Protein AF-A0A3T0RVW8-F1 (afdb_monomer)

Secondary structure (DSSP, 8-state):
-HHHHHHHHHHHHHHHHHHHHHHHHHHHHHHHHHHHHHHHHHHHTT--HHHHHHHHHHHS-HHHHHHHGGGGGTTS-GGG--S-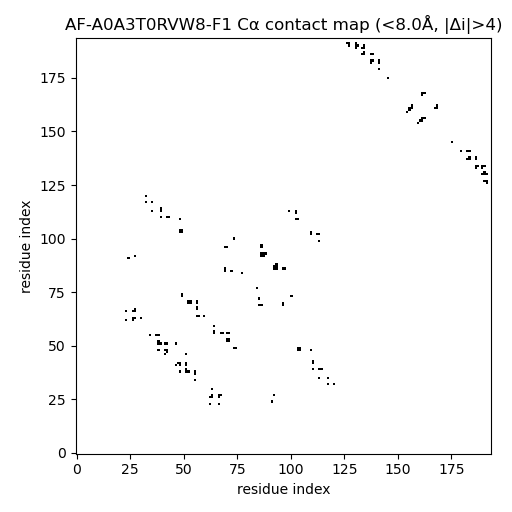-GGGG-TTTHHHHHHHHHHHH-SS-HHHHHHHHHHHHHHHHHHHHHHHHHHHHHHHHHHHHHHHHHHHHHHHHHHS-GGG-HHHHHHHHHHHHHHHHHHHHHHHHTS---

Structure (mmCIF, N/CA/C/O backbone):
data_AF-A0A3T0RVW8-F1
#
_entry.id   AF-A0A3T0RVW8-F1
#
loop_
_atom_site.group_PDB
_atom_site.id
_atom_site.type_symbol
_atom_site.label_atom_id
_atom_site.label_alt_id
_atom_site.label_comp_id
_atom_site.label_asym_id
_atom_site.label_entity_id
_atom_site.label_seq_id
_atom_site.pdbx_PDB_ins_code
_atom_site.Cartn_x
_atom_site.Cartn_y
_atom_site.Cartn_z
_atom_site.occupancy
_atom_site.B_iso_or_equiv
_atom_site.auth_seq_id
_atom_site.auth_comp_id
_atom_site.auth_asym_id
_atom_site.auth_atom_id
_atom_site.pdbx_PDB_model_num
ATOM 1 N N . MET A 1 1 ? 31.007 -28.033 -5.238 1.00 57.88 1 MET A N 1
ATOM 2 C CA . MET A 1 1 ? 29.551 -28.262 -5.406 1.00 57.88 1 MET A CA 1
ATOM 3 C C . MET A 1 1 ? 28.708 -27.771 -4.227 1.00 57.88 1 MET A C 1
ATOM 5 O O . MET A 1 1 ? 27.732 -27.085 -4.486 1.00 57.88 1 MET A O 1
ATOM 9 N N . PHE A 1 2 ? 29.061 -28.046 -2.964 1.00 62.16 2 PHE A N 1
ATOM 10 C CA . PHE A 1 2 ? 28.259 -27.647 -1.784 1.00 62.16 2 PHE A CA 1
ATOM 11 C C . PHE A 1 2 ? 27.917 -26.143 -1.703 1.00 62.16 2 PHE A C 1
ATOM 13 O O . PHE A 1 2 ? 26.780 -25.782 -1.415 1.00 62.16 2 PHE A O 1
ATOM 20 N N . TYR A 1 3 ? 28.862 -25.262 -2.047 1.00 69.00 3 TYR A N 1
ATOM 21 C CA . TYR A 1 3 ? 28.651 -23.807 -2.045 1.00 69.00 3 TYR A CA 1
ATOM 22 C C . TYR A 1 3 ? 27.576 -23.324 -3.034 1.00 69.00 3 TYR A C 1
ATOM 24 O O . TYR A 1 3 ? 26.893 -22.341 -2.762 1.00 69.00 3 TYR A O 1
ATOM 32 N N . ILE A 1 4 ? 27.377 -24.034 -4.152 1.00 75.50 4 ILE A N 1
ATOM 33 C CA . ILE A 1 4 ? 26.351 -23.693 -5.150 1.00 75.50 4 ILE A CA 1
ATOM 34 C C . ILE A 1 4 ? 24.956 -24.016 -4.594 1.00 75.50 4 ILE A C 1
ATOM 36 O O . ILE A 1 4 ? 24.048 -23.197 -4.709 1.00 75.50 4 ILE A O 1
ATOM 40 N N . TYR A 1 5 ? 24.796 -25.155 -3.911 1.00 77.25 5 TYR A N 1
ATOM 41 C CA . TYR A 1 5 ? 23.534 -25.532 -3.260 1.00 77.25 5 TYR A CA 1
ATOM 42 C C . TYR A 1 5 ? 23.158 -24.578 -2.121 1.00 77.25 5 TYR A C 1
ATOM 44 O O . TYR A 1 5 ? 22.006 -24.158 -2.032 1.00 77.25 5 TYR A O 1
ATOM 52 N N . ILE A 1 6 ? 24.131 -24.173 -1.297 1.00 81.06 6 ILE A N 1
ATOM 53 C CA . ILE A 1 6 ? 23.918 -23.174 -0.239 1.00 81.06 6 ILE A CA 1
ATOM 54 C C . ILE A 1 6 ? 23.459 -21.840 -0.846 1.00 81.06 6 ILE A C 1
ATOM 56 O O . ILE A 1 6 ? 22.509 -21.238 -0.347 1.00 81.06 6 ILE A O 1
ATOM 60 N N . GLY A 1 7 ? 24.073 -21.411 -1.955 1.00 78.19 7 GLY A N 1
ATOM 61 C CA . GLY A 1 7 ? 23.683 -20.197 -2.674 1.00 78.19 7 GLY A CA 1
ATOM 62 C C . GLY A 1 7 ? 22.249 -20.245 -3.207 1.00 78.19 7 GLY A C 1
ATOM 63 O O . GLY A 1 7 ? 21.488 -19.301 -2.999 1.00 78.19 7 GLY A O 1
ATOM 64 N N . VAL A 1 8 ? 21.842 -21.356 -3.830 1.00 83.19 8 VAL A N 1
ATOM 65 C CA . VAL A 1 8 ? 20.468 -21.534 -4.339 1.00 83.19 8 VAL A CA 1
ATOM 66 C C . VAL A 1 8 ? 19.443 -21.514 -3.200 1.00 83.19 8 VAL A C 1
ATOM 68 O O . VAL A 1 8 ? 18.403 -20.867 -3.328 1.00 83.19 8 VAL A O 1
ATOM 71 N N . ILE A 1 9 ? 19.746 -22.149 -2.064 1.00 85.38 9 ILE A N 1
ATOM 72 C CA . ILE A 1 9 ? 18.868 -22.147 -0.882 1.00 85.38 9 ILE A CA 1
ATOM 73 C C . ILE A 1 9 ? 18.726 -20.732 -0.306 1.00 85.38 9 ILE A C 1
ATOM 75 O O . ILE A 1 9 ? 17.611 -20.297 -0.018 1.00 85.38 9 ILE A O 1
ATOM 79 N N . LEU A 1 10 ? 19.828 -19.985 -0.189 1.00 82.00 10 LEU A N 1
ATOM 80 C CA . LEU A 1 10 ? 19.820 -18.599 0.295 1.00 82.00 10 LEU A CA 1
ATOM 81 C C . LEU A 1 10 ? 18.999 -17.681 -0.613 1.00 82.00 10 LEU A C 1
ATOM 83 O O . LEU A 1 10 ? 18.156 -16.926 -0.130 1.00 82.00 10 LEU A O 1
ATOM 87 N N . VAL A 1 11 ? 19.197 -17.780 -1.927 1.00 83.31 11 VAL A N 1
ATOM 88 C CA . VAL A 1 11 ? 18.428 -17.004 -2.907 1.00 83.31 11 VAL A CA 1
ATOM 89 C C . VAL A 1 11 ? 16.943 -17.367 -2.829 1.00 83.31 11 VAL A C 1
ATOM 91 O O . VAL A 1 11 ? 16.099 -16.472 -2.757 1.00 83.31 11 VAL A O 1
ATOM 94 N N . SER A 1 12 ? 16.612 -18.658 -2.753 1.00 85.50 12 SER A N 1
ATOM 95 C CA . SER A 1 12 ? 15.229 -19.119 -2.593 1.00 85.50 12 SER A CA 1
ATOM 96 C C . SER A 1 12 ? 14.584 -18.590 -1.305 1.00 85.50 12 SER A C 1
ATOM 98 O O . SER A 1 12 ? 13.426 -18.176 -1.330 1.00 85.50 12 SER A O 1
ATOM 100 N N . LEU A 1 13 ? 15.320 -18.551 -0.190 1.00 84.25 13 LEU A N 1
ATOM 101 C CA . LEU A 1 13 ? 14.846 -17.995 1.083 1.00 84.25 13 LEU A CA 1
ATOM 102 C C . LEU A 1 13 ? 14.592 -16.486 0.999 1.00 84.25 13 LEU A C 1
ATOM 104 O O . LEU A 1 13 ? 13.580 -16.008 1.513 1.00 84.25 13 LEU A O 1
ATOM 108 N N . ILE A 1 14 ? 15.467 -15.736 0.324 1.00 83.44 14 ILE A N 1
ATOM 109 C CA . ILE A 1 14 ? 15.285 -14.292 0.113 1.00 83.44 14 ILE A CA 1
ATOM 110 C C . ILE A 1 14 ? 14.013 -14.033 -0.702 1.00 83.44 14 ILE A C 1
ATOM 112 O O . ILE A 1 14 ? 13.178 -13.218 -0.301 1.00 83.44 14 ILE A O 1
ATOM 116 N N . PHE A 1 15 ? 13.822 -14.753 -1.812 1.00 83.00 15 PHE A N 1
ATOM 117 C CA . PHE A 1 15 ? 12.614 -14.618 -2.631 1.00 83.00 15 PHE A CA 1
ATOM 118 C C . PHE A 1 15 ? 11.348 -15.025 -1.875 1.00 83.00 15 PHE A C 1
ATOM 120 O O . PHE A 1 15 ? 10.335 -14.328 -1.970 1.00 83.00 15 PHE A O 1
ATOM 127 N N . LEU A 1 16 ? 11.409 -16.104 -1.091 1.00 82.62 16 LEU A N 1
ATOM 128 C CA . LEU A 1 16 ? 10.299 -16.539 -0.248 1.00 82.62 16 LEU A CA 1
ATOM 129 C C . LEU A 1 16 ? 9.923 -15.458 0.771 1.00 82.62 16 LEU A C 1
ATOM 131 O O . LEU A 1 16 ? 8.739 -15.162 0.930 1.00 82.62 16 LEU A O 1
ATOM 135 N N . ASN A 1 17 ? 10.910 -14.829 1.414 1.00 82.06 17 ASN A N 1
ATOM 136 C CA . ASN A 1 17 ? 10.671 -13.763 2.384 1.00 82.06 17 ASN A CA 1
ATOM 137 C C . ASN A 1 17 ? 10.001 -12.543 1.727 1.00 82.06 17 ASN A C 1
ATOM 139 O O . ASN A 1 17 ? 8.975 -12.061 2.205 1.00 82.06 17 ASN A O 1
ATOM 143 N N . ILE A 1 18 ? 10.503 -12.102 0.568 1.00 81.38 18 ILE A N 1
ATOM 144 C CA . ILE A 1 18 ? 9.907 -10.988 -0.189 1.00 81.38 18 ILE A CA 1
ATOM 145 C C . ILE A 1 18 ? 8.462 -11.311 -0.596 1.00 81.38 18 ILE A C 1
ATOM 147 O O . ILE A 1 18 ? 7.561 -10.477 -0.447 1.00 81.38 18 ILE A O 1
ATOM 151 N N . TYR A 1 19 ? 8.222 -12.523 -1.102 1.00 83.38 19 TYR A N 1
ATOM 152 C CA . TYR A 1 19 ? 6.883 -12.973 -1.474 1.00 83.38 19 TYR A CA 1
ATOM 153 C C . TYR A 1 19 ? 5.940 -12.974 -0.266 1.00 83.38 19 TYR A C 1
ATOM 155 O O . TYR A 1 19 ? 4.818 -12.460 -0.342 1.00 83.38 19 TYR A O 1
ATOM 163 N N . PHE A 1 20 ? 6.412 -13.496 0.864 1.00 82.31 20 PHE A N 1
ATOM 164 C CA . PHE A 1 20 ? 5.648 -13.565 2.100 1.00 82.31 20 PHE A CA 1
ATOM 165 C C . PHE A 1 20 ? 5.311 -12.171 2.648 1.00 82.31 20 PHE A C 1
ATOM 167 O O . PHE A 1 20 ? 4.157 -11.915 2.999 1.00 82.31 20 PHE A O 1
ATOM 174 N N . GLU A 1 21 ? 6.252 -11.223 2.642 1.00 81.06 21 GLU A N 1
ATOM 175 C CA . GLU A 1 21 ? 5.982 -9.836 3.042 1.00 81.06 21 GLU A CA 1
ATOM 176 C C . GLU A 1 21 ? 4.918 -9.167 2.164 1.00 81.06 21 GLU A C 1
ATOM 178 O O . GLU A 1 21 ? 4.005 -8.504 2.674 1.00 81.06 21 GLU A O 1
ATOM 183 N N . LEU A 1 22 ? 4.993 -9.355 0.844 1.00 83.50 22 LEU A N 1
ATOM 184 C CA . LEU A 1 22 ? 3.991 -8.829 -0.084 1.00 83.50 22 LEU A CA 1
ATOM 185 C C . LEU A 1 22 ? 2.611 -9.442 0.170 1.00 83.50 22 LEU A C 1
ATOM 187 O O . LEU A 1 22 ? 1.602 -8.725 0.146 1.00 83.50 22 LEU A O 1
ATOM 191 N N . PHE A 1 23 ? 2.564 -10.745 0.441 1.00 83.81 23 PHE A N 1
ATOM 192 C CA . PHE A 1 23 ? 1.336 -11.464 0.762 1.00 83.81 23 PHE A CA 1
ATOM 193 C C . PHE A 1 23 ? 0.698 -10.961 2.066 1.00 83.81 23 PHE A C 1
ATOM 195 O O . PHE A 1 23 ? -0.497 -10.644 2.097 1.00 83.81 23 PHE A O 1
ATOM 202 N N . LEU A 1 24 ? 1.497 -10.783 3.121 1.00 83.75 24 LEU A N 1
ATOM 203 C CA . LEU A 1 24 ? 1.052 -10.224 4.400 1.00 83.75 24 LEU A CA 1
ATOM 204 C C . LEU A 1 24 ? 0.543 -8.791 4.244 1.00 83.75 24 LEU A C 1
ATOM 206 O O . LEU A 1 24 ? -0.538 -8.459 4.730 1.00 83.75 24 LEU A O 1
ATOM 210 N N . LYS A 1 25 ? 1.281 -7.949 3.513 1.00 85.31 25 LYS A N 1
ATOM 211 C CA . LYS A 1 25 ? 0.886 -6.564 3.235 1.00 85.31 25 LYS A CA 1
ATOM 212 C C . LYS A 1 25 ? -0.457 -6.515 2.512 1.00 85.31 25 LYS A C 1
ATOM 214 O O . LYS A 1 25 ? -1.336 -5.738 2.878 1.00 85.31 25 LYS A O 1
ATOM 219 N N . LYS A 1 26 ? -0.644 -7.358 1.496 1.00 85.62 26 LYS A N 1
ATOM 220 C CA . LYS A 1 26 ? -1.907 -7.451 0.751 1.00 85.62 26 LYS A CA 1
ATOM 221 C C . LYS A 1 26 ? -3.064 -7.890 1.650 1.00 85.62 26 LYS A C 1
ATOM 223 O O . LYS A 1 26 ? -4.151 -7.326 1.539 1.00 85.62 26 LYS A O 1
ATOM 228 N N . THR A 1 27 ? -2.824 -8.855 2.534 1.00 85.69 27 THR A N 1
ATOM 229 C CA . THR A 1 27 ? -3.820 -9.337 3.500 1.00 85.69 27 THR A CA 1
ATOM 230 C C . THR A 1 27 ? -4.208 -8.238 4.488 1.00 85.69 27 THR A C 1
ATOM 232 O O . THR A 1 27 ? -5.394 -7.977 4.672 1.00 85.69 27 THR A O 1
ATOM 235 N N . PHE A 1 28 ? -3.230 -7.506 5.025 1.00 88.44 28 PHE A N 1
ATOM 236 C CA . PHE A 1 28 ? -3.456 -6.372 5.920 1.00 88.44 28 PHE A CA 1
ATOM 237 C C . PHE A 1 28 ? -4.357 -5.295 5.300 1.00 88.44 28 PHE A C 1
ATOM 239 O O . PHE A 1 28 ? -5.411 -4.980 5.849 1.00 88.44 28 PHE A O 1
ATOM 246 N N . PHE A 1 29 ? -4.005 -4.784 4.112 1.00 85.94 29 PHE A N 1
ATOM 247 C CA . PHE A 1 29 ? -4.788 -3.725 3.457 1.00 85.94 29 PHE A CA 1
ATOM 248 C C . PHE A 1 29 ? -6.214 -4.164 3.094 1.00 85.94 29 PHE A C 1
ATOM 250 O O . PHE A 1 29 ? -7.103 -3.317 3.002 1.00 85.94 29 PHE A O 1
ATOM 257 N N . ARG A 1 30 ? -6.444 -5.469 2.896 1.00 86.75 30 ARG A N 1
ATOM 258 C CA . ARG A 1 30 ? -7.783 -6.036 2.679 1.00 86.75 30 ARG A CA 1
ATOM 259 C C . ARG A 1 30 ? -8.578 -6.166 3.980 1.00 86.75 30 ARG A C 1
ATOM 261 O O . ARG A 1 30 ? -9.774 -5.898 3.975 1.00 86.75 30 ARG A O 1
ATOM 268 N N . GLY A 1 31 ? -7.926 -6.563 5.072 1.00 86.75 31 GLY A N 1
ATOM 269 C CA . GLY A 1 31 ? -8.577 -6.854 6.352 1.00 86.75 31 GLY A CA 1
ATOM 270 C C . GLY A 1 31 ? -8.787 -5.642 7.262 1.00 86.75 31 GLY A C 1
ATOM 271 O O . GLY A 1 31 ? -9.759 -5.618 8.008 1.00 86.75 31 GLY A O 1
ATOM 272 N N . GLN A 1 32 ? -7.937 -4.613 7.188 1.00 90.69 32 GLN A N 1
ATOM 273 C CA . GLN A 1 32 ? -7.869 -3.543 8.201 1.00 90.69 32 GLN A CA 1
ATOM 274 C C . GLN A 1 32 ? -9.213 -2.831 8.466 1.00 90.69 32 GLN A C 1
ATOM 276 O O . GLN A 1 32 ? -9.571 -2.581 9.612 1.00 90.69 32 GLN A O 1
ATOM 281 N N . ILE A 1 33 ? -10.001 -2.552 7.418 1.00 90.94 33 ILE A N 1
ATOM 282 C CA . ILE A 1 33 ? -11.308 -1.885 7.554 1.00 90.94 33 ILE A CA 1
ATOM 283 C C . ILE A 1 33 ? -12.350 -2.847 8.134 1.00 90.94 33 ILE A C 1
ATOM 285 O O . ILE A 1 33 ? -13.132 -2.441 8.989 1.00 90.94 33 ILE A O 1
ATOM 289 N N . LYS A 1 34 ? -12.341 -4.112 7.693 1.00 91.81 34 LYS A N 1
ATOM 290 C CA . LYS A 1 34 ? -13.252 -5.160 8.175 1.00 91.81 34 LYS A CA 1
ATOM 291 C C . LYS A 1 34 ? -13.042 -5.418 9.666 1.00 91.81 34 LYS A C 1
ATOM 293 O O . LYS A 1 34 ? -14.008 -5.542 10.410 1.00 91.81 34 LYS A O 1
ATOM 298 N N . VAL A 1 35 ? -11.784 -5.456 10.100 1.00 91.94 35 VAL A N 1
ATOM 299 C CA . VAL A 1 35 ? -11.417 -5.629 11.509 1.00 91.94 35 VAL A CA 1
ATOM 300 C C . VAL A 1 35 ? -11.947 -4.470 12.352 1.00 91.94 35 VAL A C 1
ATOM 302 O O . VAL A 1 35 ? -12.649 -4.711 13.328 1.00 91.94 35 VAL A O 1
ATOM 305 N N . LEU A 1 36 ? -11.696 -3.218 11.951 1.00 92.38 36 LEU A N 1
ATOM 306 C CA . LEU A 1 36 ? -12.228 -2.047 12.663 1.00 92.38 36 LEU A CA 1
ATOM 307 C C . LEU A 1 36 ? -13.760 -2.022 12.698 1.00 92.38 36 LEU A C 1
ATOM 309 O O . LEU A 1 36 ? -14.351 -1.609 13.689 1.00 92.38 36 LEU A O 1
ATOM 313 N N . GLU A 1 37 ? -14.416 -2.460 11.627 1.00 92.69 37 GLU A N 1
ATOM 314 C CA . GLU A 1 37 ? -15.873 -2.543 11.560 1.00 92.69 37 GLU A CA 1
ATOM 315 C C . GLU A 1 37 ? -16.450 -3.583 12.518 1.00 92.69 37 GLU A C 1
ATOM 317 O O . GLU A 1 37 ? -17.401 -3.276 13.235 1.00 92.69 37 GLU A O 1
ATOM 322 N N . ALA A 1 38 ? -15.835 -4.763 12.595 1.00 92.12 38 ALA A N 1
ATOM 323 C CA . ALA A 1 38 ? -16.214 -5.785 13.560 1.00 92.12 38 ALA A CA 1
ATOM 324 C C . ALA A 1 38 ? -16.003 -5.301 15.005 1.00 92.12 38 ALA A C 1
ATOM 326 O O . ALA A 1 38 ? -16.874 -5.491 15.852 1.00 92.12 38 ALA A O 1
ATOM 327 N N . ILE A 1 39 ? -14.891 -4.607 15.282 1.00 92.38 39 ILE A N 1
ATOM 328 C CA . ILE A 1 39 ? -14.628 -4.032 16.610 1.00 92.38 39 ILE A CA 1
ATOM 329 C C . ILE A 1 39 ? -15.692 -2.985 16.953 1.00 92.38 39 ILE A C 1
ATOM 331 O O . ILE A 1 39 ? -16.269 -3.032 18.039 1.00 92.38 39 ILE A O 1
ATOM 335 N N . ASN A 1 40 ? -15.997 -2.076 16.022 1.00 93.00 40 ASN A N 1
ATOM 336 C CA . ASN A 1 40 ? -17.003 -1.039 16.244 1.00 93.00 40 ASN A CA 1
ATOM 337 C C . ASN A 1 40 ? -18.396 -1.637 16.497 1.00 93.00 40 ASN A C 1
ATOM 339 O O . ASN A 1 40 ? -19.135 -1.151 17.347 1.00 93.00 40 ASN A O 1
ATOM 343 N N . LEU A 1 41 ? -18.748 -2.720 15.797 1.00 93.25 41 LEU A N 1
ATOM 344 C CA . LEU A 1 41 ? -20.015 -3.423 16.002 1.00 93.25 41 LEU A CA 1
ATOM 345 C C . LEU A 1 41 ? -20.138 -3.966 17.434 1.00 93.25 41 LEU A C 1
ATOM 347 O O . LEU A 1 41 ? -21.164 -3.762 18.082 1.00 93.25 41 LEU A O 1
ATOM 351 N N . HIS A 1 42 ? -19.081 -4.595 17.955 1.00 91.19 42 HIS A N 1
ATOM 352 C CA . HIS A 1 42 ? -19.067 -5.091 19.332 1.00 91.19 42 HIS A CA 1
ATOM 353 C C . HIS A 1 42 ? -19.115 -3.957 20.367 1.00 91.19 42 HIS A C 1
ATOM 355 O O . HIS A 1 42 ? -19.845 -4.064 21.356 1.00 91.19 42 HIS A O 1
ATOM 361 N N . ILE A 1 43 ? -18.439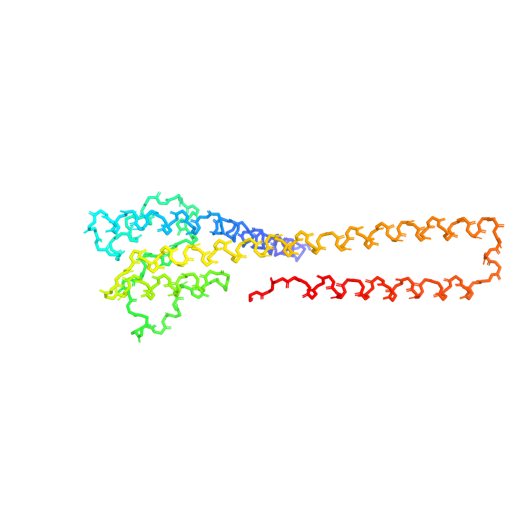 -2.835 20.112 1.00 91.25 43 ILE A N 1
ATOM 362 C CA . ILE A 1 43 ? -18.510 -1.649 20.980 1.00 91.25 43 ILE A CA 1
ATOM 363 C C . ILE A 1 43 ? -19.932 -1.075 21.004 1.00 91.25 43 ILE A C 1
ATOM 365 O O . ILE A 1 43 ? -20.472 -0.814 22.077 1.00 91.25 43 ILE A O 1
ATOM 369 N N . LYS A 1 44 ? -20.582 -0.950 19.840 1.00 89.88 44 LYS A N 1
ATOM 370 C CA . LYS A 1 44 ? -21.980 -0.492 19.735 1.00 89.88 44 LYS A CA 1
ATOM 371 C C . LYS A 1 44 ? -22.967 -1.442 20.419 1.00 89.88 44 LYS A C 1
ATOM 373 O O . LYS A 1 44 ? -23.999 -0.988 20.895 1.00 89.88 44 LYS A O 1
ATOM 378 N N . SER A 1 45 ? -22.633 -2.730 20.530 1.00 90.62 45 SER A N 1
ATOM 379 C CA . SER A 1 45 ? -23.410 -3.708 21.308 1.00 90.62 45 SER A CA 1
ATOM 380 C C . SER A 1 45 ? -23.210 -3.619 22.833 1.00 90.62 45 SER A C 1
ATOM 382 O O . SER A 1 45 ? -23.765 -4.430 23.568 1.00 90.62 45 SER A O 1
ATOM 384 N N . GLY A 1 46 ? -22.422 -2.652 23.320 1.00 86.25 46 GLY A N 1
ATOM 385 C CA . GLY A 1 46 ? -22.198 -2.408 24.749 1.00 86.25 46 GLY A CA 1
ATOM 386 C C . GLY A 1 46 ? -20.990 -3.135 25.342 1.00 86.25 46 GLY A C 1
ATOM 387 O O . GLY A 1 46 ? -20.811 -3.131 26.559 1.00 86.25 46 GLY A O 1
ATOM 388 N N . GLN A 1 47 ? -20.144 -3.765 24.520 1.00 89.62 47 GLN A N 1
ATOM 389 C CA . GLN A 1 47 ? -18.925 -4.403 25.015 1.00 89.62 47 GLN A CA 1
ATOM 390 C C . GLN A 1 47 ? -17.785 -3.402 25.203 1.00 89.62 47 GLN A C 1
ATOM 392 O O . GLN A 1 47 ? -17.687 -2.398 24.497 1.00 89.62 47 GLN A O 1
ATOM 397 N N . SER A 1 48 ? -16.868 -3.703 26.129 1.00 89.69 48 SER A N 1
ATOM 398 C CA . SER A 1 48 ? -15.686 -2.862 26.313 1.00 89.69 48 SER A CA 1
ATOM 399 C C . SER A 1 48 ? -14.794 -2.882 25.058 1.00 89.69 48 SER A C 1
ATOM 401 O O . SER A 1 48 ? -14.663 -3.933 24.413 1.00 89.69 48 SER A O 1
ATOM 403 N N . PRO A 1 49 ? -14.149 -1.758 24.697 1.00 87.44 49 PRO A N 1
ATOM 404 C CA . PRO A 1 49 ? -13.314 -1.670 23.495 1.00 87.44 49 PRO A CA 1
ATOM 405 C C . PRO A 1 49 ? -12.188 -2.711 23.438 1.00 87.44 49 PRO A C 1
ATOM 407 O O . PRO A 1 49 ? -11.999 -3.379 22.421 1.00 87.44 49 PRO A O 1
ATOM 410 N N . ILE A 1 50 ? -11.492 -2.922 24.557 1.00 89.00 50 ILE A N 1
ATOM 411 C CA . ILE A 1 50 ? -10.382 -3.882 24.655 1.00 89.00 50 ILE A CA 1
ATOM 412 C C . ILE A 1 50 ? -10.884 -5.325 24.487 1.00 89.00 50 ILE A C 1
ATOM 414 O O . ILE A 1 50 ? -10.286 -6.117 23.757 1.00 89.00 50 ILE A O 1
ATOM 418 N N . LYS A 1 51 ? -12.017 -5.675 25.113 1.00 89.12 51 LYS A N 1
ATOM 419 C CA . LYS A 1 51 ? -12.617 -7.011 24.973 1.00 89.12 51 LYS A CA 1
ATOM 420 C C . LYS A 1 51 ? -13.104 -7.250 23.543 1.00 89.12 51 LYS A C 1
ATOM 422 O O . LYS A 1 51 ? -12.892 -8.334 23.003 1.00 89.12 51 LYS A O 1
ATOM 427 N N . SER A 1 52 ? -13.678 -6.223 22.918 1.00 89.69 52 SER A N 1
ATOM 428 C CA . SER A 1 52 ? -14.132 -6.253 21.525 1.00 89.69 52 SER A CA 1
ATOM 429 C C . SER A 1 52 ? -12.984 -6.572 20.562 1.00 89.69 52 SER A C 1
ATOM 431 O O . SER A 1 52 ? -13.135 -7.434 19.699 1.00 89.69 52 SER A O 1
ATOM 433 N N . ALA A 1 53 ? -11.809 -5.958 20.744 1.00 88.88 53 ALA A N 1
ATOM 434 C CA . ALA A 1 53 ? -10.624 -6.252 19.932 1.00 88.88 53 ALA A CA 1
ATOM 435 C C . ALA A 1 53 ? -10.167 -7.717 20.052 1.00 88.88 53 ALA A C 1
ATOM 437 O O . ALA A 1 53 ? -9.893 -8.362 19.036 1.00 88.88 53 ALA A O 1
ATOM 438 N N . LYS A 1 54 ? -10.152 -8.274 21.271 1.00 89.75 54 LYS A N 1
ATOM 439 C CA . LYS A 1 54 ? -9.780 -9.681 21.508 1.00 89.75 54 LYS A CA 1
ATOM 440 C C . LYS A 1 54 ? -10.784 -10.667 20.909 1.00 89.75 54 LYS A C 1
ATOM 442 O O . LYS A 1 54 ? -10.375 -11.654 20.299 1.00 89.75 54 LYS A O 1
ATOM 447 N N . ILE A 1 55 ? -12.083 -10.391 21.029 1.00 90.31 55 ILE A N 1
ATOM 448 C CA . ILE A 1 55 ? -13.138 -11.223 20.426 1.00 90.31 55 ILE A CA 1
ATOM 449 C C . ILE A 1 55 ? -12.990 -11.239 18.907 1.00 90.31 55 ILE A C 1
ATOM 451 O O . ILE A 1 55 ? -12.954 -12.308 18.299 1.00 90.31 55 ILE A O 1
ATOM 455 N N . VAL A 1 56 ? -12.813 -10.068 18.292 1.00 91.06 56 VAL A N 1
ATOM 456 C CA . VAL A 1 56 ? -12.606 -9.980 16.844 1.00 91.06 56 VAL A CA 1
ATOM 457 C C . VAL A 1 56 ? -11.354 -10.750 16.434 1.00 91.06 56 VAL A C 1
ATOM 459 O O . VAL A 1 56 ? -11.429 -11.542 15.497 1.00 91.06 56 VAL A O 1
ATOM 462 N N . PHE A 1 57 ? -10.242 -10.618 17.162 1.00 90.12 57 PHE A N 1
ATOM 463 C CA . PHE A 1 57 ? -9.016 -11.374 16.889 1.00 90.12 57 PHE A CA 1
ATOM 464 C C . PHE A 1 57 ? -9.234 -12.897 16.889 1.00 90.12 57 PHE A C 1
ATOM 466 O O . PHE A 1 57 ? -8.719 -13.601 16.016 1.00 90.12 57 PHE A O 1
ATOM 473 N N . GLN A 1 58 ? -10.037 -13.423 17.816 1.00 89.81 58 GLN A N 1
ATOM 474 C CA . GLN A 1 58 ? -10.340 -14.856 17.880 1.00 89.81 58 GLN A CA 1
ATOM 475 C C . GLN A 1 58 ? -11.090 -15.357 16.636 1.00 89.81 58 GLN A C 1
ATOM 477 O O . GLN A 1 58 ? -10.816 -16.474 16.184 1.00 89.81 58 GLN A O 1
ATOM 482 N N . THR A 1 59 ? -11.949 -14.518 16.047 1.00 90.19 59 THR A N 1
ATOM 483 C CA . THR A 1 59 ? -12.731 -14.831 14.833 1.00 90.19 59 THR A CA 1
ATOM 484 C C . THR A 1 59 ? -11.944 -14.730 13.522 1.00 90.19 59 THR A C 1
ATOM 486 O O . THR A 1 59 ? -12.446 -15.128 12.472 1.00 90.19 59 THR A O 1
ATOM 489 N N . LEU A 1 60 ? -10.711 -14.215 13.556 1.00 90.50 60 LEU A N 1
ATOM 490 C CA . LEU A 1 60 ? -9.883 -14.065 12.360 1.00 90.50 60 LEU A CA 1
ATOM 491 C C . LEU A 1 60 ? -9.385 -15.410 11.819 1.00 90.50 60 LEU A C 1
ATOM 493 O O . LEU A 1 60 ? -9.140 -16.368 12.561 1.00 90.50 60 LEU A O 1
ATOM 497 N N . THR A 1 61 ? -9.159 -15.454 10.506 1.00 89.75 61 THR A N 1
ATOM 498 C CA . THR A 1 61 ? -8.494 -16.594 9.859 1.00 89.75 61 THR A CA 1
ATOM 499 C C . THR A 1 61 ? -7.044 -16.729 10.333 1.00 89.75 61 THR A C 1
ATOM 501 O O . THR A 1 61 ? -6.441 -15.770 10.811 1.00 89.75 61 THR A O 1
ATOM 504 N N . HIS A 1 62 ? -6.433 -17.906 10.169 1.00 84.94 62 HIS A N 1
ATOM 505 C CA . HIS A 1 62 ? -5.054 -18.140 10.624 1.00 84.94 62 HIS A CA 1
ATOM 506 C C . HIS A 1 62 ? -4.043 -17.151 10.011 1.00 84.94 62 HIS A C 1
ATOM 508 O O . HIS A 1 62 ? -3.109 -16.710 10.679 1.00 84.94 62 HIS A O 1
ATOM 514 N N . VAL A 1 63 ? -4.234 -16.761 8.749 1.00 82.06 63 VAL A N 1
ATOM 515 C CA . VAL A 1 63 ? -3.365 -15.785 8.071 1.00 82.06 63 VAL A CA 1
ATOM 516 C C . VAL A 1 63 ? -3.588 -14.375 8.619 1.00 82.06 63 VAL A C 1
ATOM 518 O O . VAL A 1 63 ? -2.629 -13.648 8.874 1.00 82.06 63 VAL A O 1
ATOM 521 N N . GLU A 1 64 ? -4.843 -13.983 8.834 1.00 85.69 64 GLU A N 1
ATOM 522 C CA . GLU A 1 64 ? -5.175 -12.691 9.437 1.00 85.69 64 GLU A CA 1
ATOM 523 C C . GLU A 1 64 ? -4.659 -12.601 10.874 1.00 85.69 64 GLU A C 1
ATOM 525 O O . GLU A 1 64 ? -4.140 -11.556 11.251 1.00 85.69 64 GLU A O 1
ATOM 530 N N . LYS A 1 65 ? -4.689 -13.692 11.646 1.00 86.12 65 LYS A N 1
ATOM 531 C CA . LYS A 1 65 ? -4.105 -13.744 12.995 1.00 86.12 65 LYS A CA 1
ATOM 532 C C . LYS A 1 65 ? -2.611 -13.432 13.002 1.00 86.12 65 LYS A C 1
ATOM 534 O O . LYS A 1 65 ? -2.168 -12.723 13.888 1.00 86.12 65 LYS A O 1
ATOM 539 N N . ILE A 1 66 ? -1.847 -13.869 11.998 1.00 83.06 66 ILE A N 1
ATOM 540 C CA . ILE A 1 66 ? -0.412 -13.531 11.873 1.00 83.06 66 ILE A CA 1
ATOM 541 C C . ILE A 1 66 ? -0.214 -12.034 11.583 1.00 83.06 66 ILE A C 1
ATOM 543 O O . ILE A 1 66 ? 0.777 -11.423 11.980 1.00 83.06 66 ILE A O 1
ATOM 547 N N . VAL A 1 67 ? -1.134 -11.428 10.835 1.00 83.88 67 VAL A N 1
ATOM 548 C CA . VAL A 1 67 ? -1.060 -10.012 10.451 1.00 83.88 67 VAL A CA 1
ATOM 549 C C . VAL A 1 67 ? -1.528 -9.096 11.584 1.00 83.88 67 VAL A C 1
ATOM 551 O O . VAL A 1 67 ? -0.928 -8.048 11.808 1.00 83.88 67 VAL A O 1
ATOM 554 N N . PHE A 1 68 ? -2.592 -9.497 12.276 1.00 86.69 68 PHE A N 1
ATOM 555 C CA . PHE A 1 68 ? -3.275 -8.754 13.332 1.00 86.69 68 PHE A CA 1
ATOM 556 C C . PHE A 1 68 ? -2.947 -9.268 14.737 1.00 86.69 68 PHE A C 1
ATOM 558 O O . PHE A 1 68 ? -3.607 -8.874 15.692 1.00 86.69 68 PHE A O 1
ATOM 565 N N . GLU A 1 69 ? -1.900 -10.086 14.870 1.00 83.50 69 GLU A N 1
ATOM 566 C CA . GLU A 1 69 ? -1.317 -10.534 16.141 1.00 83.50 69 GLU A CA 1
ATOM 567 C C . GLU A 1 69 ? -1.193 -9.401 17.170 1.00 83.50 69 GLU A C 1
ATOM 569 O O . GLU A 1 69 ? -1.575 -9.621 18.322 1.00 83.50 69 GLU A O 1
ATOM 574 N N . PRO A 1 70 ? -0.772 -8.172 16.796 1.00 82.38 70 PRO A N 1
ATOM 575 C CA . PRO A 1 70 ? -0.635 -7.112 17.780 1.00 82.38 70 PRO A CA 1
ATOM 576 C C . PRO A 1 70 ? -1.954 -6.722 18.471 1.00 82.38 70 PRO A C 1
ATOM 578 O O . PRO A 1 70 ? -1.917 -6.242 19.598 1.00 82.38 70 PRO A O 1
ATOM 581 N N . LEU A 1 71 ? -3.127 -6.985 17.873 1.00 81.44 71 LEU A N 1
ATOM 582 C CA . LEU A 1 71 ? -4.418 -6.718 18.529 1.00 81.44 71 LEU A CA 1
ATOM 583 C C . LEU A 1 71 ? -4.608 -7.511 19.825 1.00 81.44 71 LEU A C 1
ATOM 585 O O . LEU A 1 71 ? -5.338 -7.073 20.713 1.00 81.44 71 LEU A O 1
ATOM 589 N N . ASN A 1 72 ? -3.963 -8.672 19.940 1.00 81.31 72 ASN A N 1
ATOM 590 C CA . ASN A 1 72 ? -4.074 -9.523 21.117 1.00 81.31 72 ASN A CA 1
ATOM 591 C C . ASN A 1 72 ? -3.361 -8.933 22.348 1.00 81.31 72 ASN A C 1
ATOM 593 O O . ASN A 1 7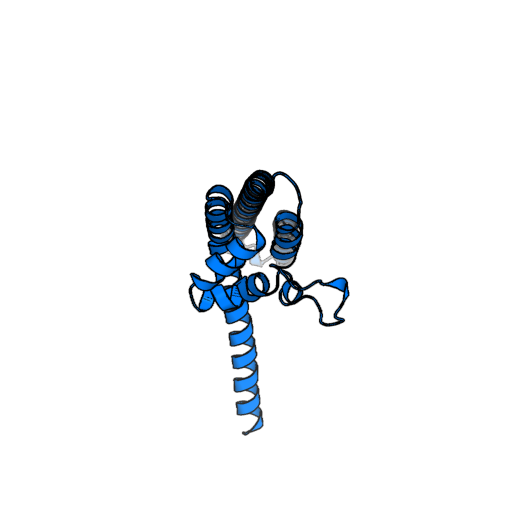2 ? -3.684 -9.316 23.468 1.00 81.31 72 ASN A O 1
ATOM 597 N N . TYR A 1 73 ? -2.430 -7.997 22.133 1.00 77.19 73 TYR A N 1
ATOM 598 C CA . TYR A 1 73 ? -1.561 -7.411 23.160 1.00 77.19 73 TYR A CA 1
ATOM 599 C C . TYR A 1 73 ? -1.906 -5.950 23.498 1.00 77.19 73 TYR A C 1
ATOM 601 O O . TYR A 1 73 ? -1.146 -5.283 24.195 1.00 77.19 73 TYR A O 1
ATOM 609 N N . ILE A 1 74 ? -3.050 -5.441 23.026 1.00 74.75 74 ILE A N 1
ATOM 610 C CA . ILE A 1 74 ? -3.489 -4.044 23.228 1.00 74.75 74 ILE A CA 1
ATOM 611 C C . ILE A 1 74 ? -3.662 -3.673 24.714 1.00 74.75 74 ILE A C 1
ATOM 613 O O . ILE A 1 74 ? -3.573 -2.501 25.094 1.00 74.75 74 ILE A O 1
ATOM 617 N N . ASP A 1 75 ? -3.912 -4.661 25.570 1.00 70.94 75 ASP A N 1
ATOM 618 C CA . ASP A 1 75 ? -4.056 -4.496 27.016 1.00 70.94 75 ASP A CA 1
ATOM 619 C C . ASP A 1 75 ? -2.724 -4.346 27.761 1.00 70.94 75 ASP A C 1
ATOM 621 O O . ASP A 1 75 ? -2.724 -3.889 28.901 1.00 70.94 75 ASP A O 1
ATOM 625 N N . VAL A 1 76 ? -1.593 -4.671 27.132 1.00 70.50 76 VAL A N 1
ATOM 626 C CA . VAL A 1 76 ? -0.270 -4.535 27.750 1.00 70.50 76 VAL A CA 1
ATOM 627 C C . VAL A 1 76 ? 0.207 -3.086 27.619 1.00 70.50 76 VAL A C 1
ATOM 629 O O . VAL A 1 76 ? 0.271 -2.540 26.518 1.00 70.50 76 VAL A O 1
ATOM 632 N N . ASP A 1 77 ? 0.516 -2.447 28.751 1.00 60.81 77 ASP A N 1
ATOM 633 C CA . ASP A 1 77 ? 1.113 -1.108 28.789 1.00 60.81 77 ASP A CA 1
ATOM 634 C C . ASP A 1 77 ? 2.500 -1.117 28.146 1.00 60.81 77 ASP A C 1
ATOM 636 O O . ASP A 1 77 ? 3.435 -1.740 28.650 1.00 60.81 77 ASP A O 1
ATOM 640 N N . VAL A 1 78 ? 2.625 -0.384 27.040 1.00 56.59 78 VAL A N 1
ATOM 641 C CA . VAL A 1 78 ? 3.849 -0.293 26.230 1.00 56.59 78 VAL A CA 1
ATOM 642 C C . VAL A 1 78 ? 5.015 0.339 27.009 1.00 56.59 78 VAL A C 1
ATOM 644 O O . VAL A 1 78 ? 6.169 0.041 26.719 1.00 56.59 78 VAL A O 1
ATOM 647 N N . ASP A 1 79 ? 4.734 1.126 28.053 1.00 50.22 79 ASP A N 1
ATOM 648 C CA . ASP A 1 79 ? 5.749 1.836 28.849 1.00 50.22 79 ASP A CA 1
ATOM 649 C C . ASP A 1 79 ? 6.550 0.954 29.821 1.00 50.22 79 ASP A C 1
ATOM 651 O O . ASP A 1 79 ? 7.621 1.357 30.274 1.00 50.22 79 ASP A O 1
ATOM 655 N N . LYS A 1 80 ? 6.077 -0.251 30.170 1.00 46.62 80 LYS A N 1
ATOM 656 C CA . LYS A 1 80 ? 6.709 -1.066 31.233 1.00 46.62 80 LYS A CA 1
ATOM 657 C C . LYS A 1 80 ? 7.629 -2.175 30.736 1.00 46.62 80 LYS A C 1
ATOM 659 O O . LYS A 1 80 ? 8.285 -2.829 31.543 1.00 46.62 80 LYS A O 1
ATOM 664 N N . THR A 1 81 ? 7.729 -2.383 29.430 1.00 43.88 81 THR A N 1
ATOM 665 C CA . THR A 1 81 ? 8.565 -3.443 28.866 1.00 43.88 81 THR A CA 1
ATOM 666 C C . THR A 1 81 ? 9.397 -2.895 27.719 1.00 43.88 81 THR A C 1
ATOM 668 O O . THR A 1 81 ? 8.850 -2.546 26.681 1.00 43.88 81 THR A O 1
ATOM 671 N N . GLN A 1 82 ? 10.729 -2.925 27.853 1.00 44.81 82 GLN A N 1
ATOM 672 C CA . GLN A 1 82 ? 11.725 -2.697 26.783 1.00 44.81 82 GLN A CA 1
ATOM 673 C C . GLN A 1 82 ? 11.601 -3.669 25.585 1.00 44.81 82 GLN A C 1
ATOM 675 O O . GLN A 1 82 ? 12.463 -3.731 24.709 1.00 44.81 82 GLN A O 1
ATOM 680 N N . VAL A 1 83 ? 10.526 -4.449 25.529 1.00 45.94 83 VAL A N 1
ATOM 681 C CA . VAL A 1 83 ? 10.167 -5.283 24.399 1.00 45.94 83 VAL A CA 1
ATOM 682 C C . VAL A 1 83 ? 9.509 -4.353 23.396 1.00 45.94 83 VAL A C 1
ATOM 684 O O . VAL A 1 83 ? 8.347 -3.991 23.557 1.00 45.94 83 VAL A O 1
ATOM 687 N N . VAL A 1 84 ? 10.298 -3.932 22.403 1.00 44.56 84 VAL A N 1
ATOM 688 C CA . VAL A 1 84 ? 9.861 -3.260 21.172 1.00 44.56 84 VAL A CA 1
ATOM 689 C C . VAL A 1 84 ? 8.387 -3.581 20.912 1.00 44.56 84 VAL A C 1
ATOM 691 O O . VAL A 1 84 ? 8.084 -4.770 20.752 1.00 44.56 84 VAL A O 1
ATOM 694 N N . PRO A 1 85 ? 7.473 -2.589 20.910 1.00 49.94 85 PRO A N 1
ATOM 695 C CA . PRO A 1 85 ? 6.056 -2.868 20.778 1.00 49.94 85 PRO A CA 1
ATOM 696 C C . PRO A 1 85 ? 5.850 -3.814 19.602 1.00 49.94 85 PRO A C 1
ATOM 698 O O . PRO A 1 85 ? 6.370 -3.570 18.514 1.00 49.94 85 PRO A O 1
ATOM 701 N N . ILE A 1 86 ? 5.113 -4.903 19.799 1.00 49.88 86 ILE A N 1
ATOM 702 C CA . ILE A 1 86 ? 4.854 -5.916 18.762 1.00 49.88 86 ILE A CA 1
ATOM 703 C C . ILE A 1 86 ? 4.278 -5.250 17.483 1.00 49.88 86 ILE A C 1
ATOM 705 O O . ILE A 1 86 ? 4.499 -5.717 16.365 1.00 49.88 86 ILE A O 1
ATOM 709 N N . TYR A 1 87 ? 3.651 -4.076 17.632 1.00 48.69 87 TYR A N 1
ATOM 710 C CA . TYR A 1 87 ? 3.202 -3.145 16.585 1.00 48.69 87 TYR A CA 1
ATOM 711 C C . TYR A 1 87 ? 4.315 -2.675 15.616 1.00 48.69 87 TYR A C 1
ATOM 713 O O . TYR A 1 87 ? 4.046 -2.394 14.448 1.00 48.69 87 TYR A O 1
ATOM 721 N N . ALA A 1 88 ? 5.573 -2.628 16.065 1.00 46.28 88 ALA A N 1
ATOM 722 C CA . ALA A 1 88 ? 6.744 -2.180 15.308 1.00 46.28 88 ALA A CA 1
ATOM 723 C C . ALA A 1 88 ? 7.378 -3.279 14.435 1.00 46.28 88 ALA A C 1
ATOM 725 O O . ALA A 1 88 ? 8.292 -2.997 13.657 1.00 46.28 88 ALA A O 1
ATOM 726 N N . ARG A 1 89 ? 6.882 -4.526 14.489 1.00 56.91 89 ARG A N 1
ATOM 727 C CA . ARG A 1 89 ? 7.461 -5.643 13.718 1.00 56.91 89 ARG A CA 1
ATOM 728 C C . ARG A 1 89 ? 7.340 -5.449 12.199 1.00 56.91 89 ARG A C 1
ATOM 730 O O . ARG A 1 89 ? 8.072 -6.090 11.450 1.00 56.91 89 ARG A O 1
ATOM 737 N N . LYS A 1 90 ? 6.436 -4.574 11.723 1.00 64.56 90 LYS A N 1
ATOM 738 C CA . LYS A 1 90 ? 6.253 -4.258 10.292 1.00 64.56 90 LYS A CA 1
ATOM 739 C C . LYS A 1 90 ? 5.924 -2.775 10.076 1.00 64.56 90 LYS A C 1
ATOM 741 O O . LYS A 1 90 ? 4.806 -2.340 10.345 1.00 64.56 90 LYS A O 1
ATOM 746 N N . LYS A 1 91 ? 6.860 -2.021 9.474 1.00 70.56 91 LYS A N 1
ATOM 747 C CA . LYS A 1 91 ? 6.734 -0.571 9.176 1.00 70.56 91 LYS A CA 1
ATOM 748 C C . LYS A 1 91 ? 5.407 -0.170 8.513 1.00 70.56 91 LYS A C 1
ATOM 750 O O . LYS A 1 91 ? 4.914 0.922 8.747 1.00 70.56 91 LYS A O 1
ATOM 755 N N . PHE A 1 92 ? 4.813 -1.040 7.690 1.00 75.69 92 PHE A N 1
ATOM 756 C CA . PHE A 1 92 ? 3.586 -0.716 6.952 1.00 75.69 92 PHE A CA 1
ATOM 757 C C . PHE A 1 92 ? 2.297 -0.757 7.789 1.00 75.69 92 PHE A C 1
ATOM 759 O O . PHE A 1 92 ? 1.284 -0.253 7.311 1.00 75.69 92 PHE A O 1
ATOM 766 N N . ALA A 1 93 ? 2.306 -1.398 8.962 1.00 81.12 93 ALA A N 1
ATOM 767 C CA . ALA A 1 93 ? 1.125 -1.567 9.814 1.00 81.12 93 ALA A CA 1
ATOM 768 C C . ALA A 1 93 ? 1.239 -0.820 11.153 1.00 81.12 93 ALA A C 1
ATOM 770 O O . ALA A 1 93 ? 0.250 -0.725 11.872 1.00 81.12 93 ALA A O 1
ATOM 771 N N . ALA A 1 94 ? 2.416 -0.265 11.464 1.00 80.50 94 ALA A N 1
ATOM 772 C CA . ALA A 1 94 ? 2.701 0.420 12.723 1.00 80.50 94 ALA A CA 1
ATOM 773 C C . ALA A 1 94 ? 1.675 1.521 13.035 1.00 80.50 94 ALA A C 1
ATOM 775 O O . ALA A 1 94 ? 0.984 1.422 14.041 1.00 80.50 94 ALA A O 1
ATOM 776 N N . HIS A 1 95 ? 1.475 2.469 12.109 1.00 84.06 95 HIS A N 1
ATOM 777 C CA . HIS A 1 95 ? 0.493 3.551 12.266 1.00 84.06 95 HIS A CA 1
ATOM 778 C C . HIS A 1 95 ? -0.921 3.023 12.543 1.00 84.06 95 HIS A C 1
ATOM 780 O O . HIS A 1 95 ? -1.677 3.621 13.299 1.00 84.06 95 HIS A O 1
ATOM 786 N N . PHE A 1 96 ? -1.326 1.912 11.921 1.00 88.00 96 PHE A N 1
ATOM 787 C CA . PHE A 1 96 ? -2.664 1.374 12.152 1.00 88.00 96 PHE A CA 1
ATOM 788 C C . PHE A 1 96 ? -2.834 0.872 13.579 1.00 88.00 96 PHE A C 1
ATOM 790 O O . PHE A 1 96 ? -3.854 1.148 14.205 1.00 88.00 96 PHE A O 1
ATOM 797 N N . PHE A 1 97 ? -1.853 0.124 14.078 1.00 86.69 97 PHE A N 1
ATOM 798 C CA . PHE A 1 97 ? -1.922 -0.433 15.421 1.00 86.69 97 PHE A CA 1
ATOM 799 C C . PHE A 1 97 ? -1.731 0.627 16.498 1.00 86.69 97 PHE A C 1
ATOM 801 O O . PHE A 1 97 ? -2.420 0.564 17.507 1.00 86.69 97 PHE A O 1
ATOM 808 N N . GLU A 1 98 ? -0.856 1.599 16.263 1.00 84.50 98 GLU A N 1
ATOM 809 C CA . GLU A 1 98 ? -0.658 2.754 17.136 1.00 84.50 98 GLU A CA 1
ATOM 810 C C . GLU A 1 98 ? -1.956 3.556 17.291 1.00 84.50 98 GLU A C 1
ATOM 812 O O . GLU A 1 98 ? -2.461 3.713 18.401 1.00 84.50 98 GLU A O 1
ATOM 817 N N . GLU A 1 99 ? -2.577 3.945 16.176 1.00 86.62 99 GLU A N 1
ATOM 818 C CA . GLU A 1 99 ? -3.845 4.677 16.201 1.00 86.62 99 GLU A CA 1
ATOM 819 C C . GLU A 1 99 ? -4.964 3.845 16.849 1.00 86.62 99 GLU A C 1
ATOM 821 O O . GLU A 1 99 ? -5.720 4.329 17.688 1.00 86.62 99 GLU A O 1
ATOM 826 N N . THR A 1 100 ? -5.042 2.550 16.521 1.00 87.69 100 THR A N 1
ATOM 827 C CA . THR A 1 100 ? -6.030 1.637 17.122 1.00 87.69 100 THR A CA 1
ATOM 828 C C . THR A 1 100 ? -5.834 1.514 18.635 1.00 87.69 100 THR A C 1
ATOM 830 O O . THR A 1 100 ? -6.814 1.498 19.378 1.00 87.69 100 THR A O 1
ATOM 833 N N . TYR A 1 101 ? -4.589 1.448 19.106 1.00 88.12 101 TYR A N 1
ATOM 834 C CA . TYR A 1 101 ? -4.261 1.397 20.529 1.00 88.12 101 TYR A CA 1
ATOM 835 C C . TYR A 1 101 ? -4.729 2.661 21.259 1.00 88.12 101 TYR A C 1
ATOM 837 O O . TYR A 1 101 ? -5.401 2.554 22.289 1.00 88.12 101 TYR A O 1
ATOM 845 N N . PHE A 1 102 ? -4.451 3.845 20.702 1.00 86.69 102 PHE A N 1
ATOM 846 C CA . PHE A 1 102 ? -4.897 5.115 21.281 1.00 86.69 102 PHE A CA 1
ATOM 847 C C . PHE A 1 102 ? -6.423 5.235 21.317 1.00 86.69 102 PHE A C 1
ATOM 849 O O . PHE A 1 102 ? -6.986 5.595 22.352 1.00 86.69 102 PHE A O 1
ATOM 856 N N . ILE A 1 103 ? -7.101 4.868 20.228 1.00 88.06 103 ILE A N 1
ATOM 857 C CA . ILE A 1 103 ? -8.565 4.926 20.140 1.00 88.06 103 ILE A CA 1
ATOM 858 C C . ILE A 1 103 ? -9.218 4.005 21.177 1.00 88.06 103 ILE A C 1
ATOM 860 O O . ILE A 1 103 ? -10.125 4.418 21.896 1.00 88.06 103 ILE A O 1
ATOM 864 N N . LEU A 1 104 ? -8.756 2.757 21.299 1.00 86.88 104 LEU A N 1
ATOM 865 C CA . LEU A 1 104 ? -9.383 1.777 22.197 1.00 86.88 104 LEU A CA 1
ATOM 866 C C . LEU A 1 104 ? -9.165 2.075 23.684 1.00 86.88 104 LEU A C 1
ATOM 868 O O . LEU A 1 104 ? -9.933 1.586 24.514 1.00 86.88 104 LEU A O 1
ATOM 872 N N . ARG A 1 105 ? -8.141 2.862 24.019 1.00 86.06 105 ARG A N 1
ATOM 873 C CA . ARG A 1 105 ? -7.882 3.349 25.382 1.00 86.06 105 ARG A CA 1
ATOM 874 C C . ARG A 1 105 ? -8.482 4.725 25.653 1.00 86.06 105 ARG A C 1
ATOM 876 O O . ARG A 1 105 ? -8.434 5.191 26.790 1.00 86.06 105 ARG A O 1
ATOM 883 N N . SER A 1 106 ? -9.059 5.370 24.641 1.00 86.56 106 SER A N 1
ATOM 884 C CA . SER A 1 106 ? -9.754 6.634 24.828 1.00 86.56 106 SER A CA 1
ATOM 885 C C . SER A 1 106 ? -10.970 6.444 25.737 1.00 86.56 106 SER A C 1
ATOM 887 O O . SER A 1 106 ? -11.728 5.483 25.610 1.00 86.56 106 SER A O 1
ATOM 889 N N . SER A 1 107 ? -11.174 7.381 26.660 1.00 77.50 107 SER A N 1
ATOM 890 C CA . SER A 1 107 ? -12.291 7.351 27.608 1.00 77.50 107 SER A CA 1
ATOM 891 C C . SER A 1 107 ? -13.616 7.810 26.996 1.00 77.50 107 SER A C 1
ATOM 893 O O . SER A 1 107 ? -14.671 7.608 27.595 1.00 77.50 107 SER A O 1
ATOM 895 N N . THR A 1 108 ? -13.594 8.435 25.813 1.00 84.31 108 THR A N 1
ATOM 896 C CA . THR A 1 108 ? -14.784 9.059 25.223 1.00 84.31 108 THR A CA 1
ATOM 897 C C . THR A 1 108 ? -14.918 8.752 23.736 1.00 84.31 108 THR A C 1
ATOM 899 O O . THR A 1 108 ? -13.943 8.738 22.993 1.00 84.31 108 THR A O 1
ATOM 902 N N . ARG A 1 109 ? -16.164 8.522 23.295 1.00 86.12 109 ARG A N 1
ATOM 903 C CA . ARG A 1 109 ? -16.566 8.422 21.877 1.00 86.12 109 ARG A CA 1
ATOM 904 C C . ARG A 1 109 ? -15.708 7.480 21.014 1.00 86.12 109 ARG A C 1
ATOM 906 O O . ARG A 1 109 ? -15.492 7.740 19.834 1.00 86.12 109 ARG A O 1
ATOM 913 N N . VAL A 1 110 ? -15.280 6.347 21.575 1.00 89.31 110 VAL A N 1
ATOM 914 C CA . VAL A 1 110 ? -14.438 5.348 20.886 1.00 89.31 110 VAL A CA 1
ATOM 915 C C . VAL A 1 110 ? -15.041 4.908 19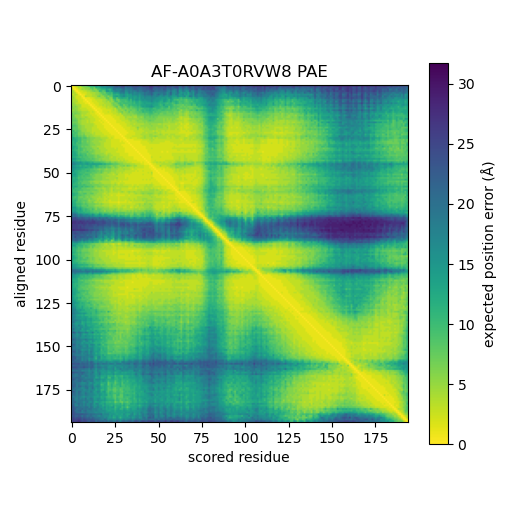.545 1.00 89.31 110 VAL A C 1
ATOM 917 O O . VAL A 1 110 ? -14.343 4.847 18.540 1.00 89.31 110 VAL A O 1
ATOM 920 N N . SER A 1 111 ? -16.354 4.662 19.493 1.00 89.62 111 SER A N 1
ATOM 921 C CA . SER A 1 111 ? -17.059 4.310 18.248 1.00 89.62 111 SER A CA 1
ATOM 922 C C . SER A 1 111 ? -16.901 5.379 17.156 1.00 89.62 111 SER A C 1
ATOM 924 O O . SER A 1 111 ? -16.626 5.050 16.001 1.00 89.62 111 SER A O 1
ATOM 926 N N . ASP A 1 112 ? -17.049 6.657 17.513 1.00 90.62 112 ASP A N 1
ATOM 927 C CA . ASP A 1 112 ? -16.942 7.764 16.558 1.00 90.62 112 ASP A CA 1
ATOM 928 C C . ASP A 1 112 ? -15.501 7.925 16.068 1.00 90.62 112 ASP A C 1
ATOM 930 O O . ASP A 1 112 ? -15.275 8.133 14.876 1.00 90.62 112 ASP A O 1
ATOM 934 N N . GLN A 1 113 ? -14.525 7.768 16.967 1.00 91.25 113 GLN A N 1
ATOM 935 C CA . GLN A 1 113 ? -13.102 7.773 16.622 1.00 91.25 113 GLN A CA 1
ATOM 936 C C . GLN A 1 113 ? -12.756 6.627 15.657 1.00 91.25 113 GLN A C 1
ATOM 938 O O . GLN A 1 113 ? -12.072 6.855 14.659 1.00 91.25 113 GLN A O 1
ATOM 943 N N . ILE A 1 114 ? -13.295 5.418 15.871 1.00 92.25 114 ILE A N 1
ATOM 944 C CA . ILE A 1 114 ? -13.134 4.297 14.929 1.00 92.25 114 ILE A CA 1
ATOM 945 C C . ILE A 1 114 ? -13.752 4.636 13.565 1.00 92.25 114 ILE A C 1
ATOM 947 O O . ILE A 1 114 ? -13.139 4.374 12.525 1.00 92.25 114 ILE A O 1
ATOM 951 N N . ASP A 1 115 ? -14.949 5.225 13.534 1.00 91.94 115 ASP A N 1
ATOM 952 C CA . ASP A 1 115 ? -15.611 5.590 12.277 1.00 91.94 115 ASP A CA 1
ATOM 953 C C . ASP A 1 115 ? -14.853 6.704 11.524 1.00 91.94 115 ASP A C 1
ATOM 955 O O . ASP A 1 115 ? -14.735 6.645 10.293 1.00 91.94 115 ASP A O 1
ATOM 959 N N . GLN A 1 116 ? -14.266 7.674 12.233 1.00 92.12 116 GLN A N 1
ATOM 960 C CA . GLN A 1 116 ? -13.369 8.680 11.649 1.00 92.12 116 GLN A CA 1
ATOM 961 C C . GLN A 1 116 ? -12.087 8.044 11.101 1.00 92.12 116 GLN A C 1
ATOM 963 O O . GLN A 1 116 ? -11.721 8.289 9.946 1.00 92.12 116 GLN A O 1
ATOM 968 N N . PHE A 1 117 ? -11.456 7.159 11.871 1.00 93.38 117 PHE A N 1
ATOM 969 C CA . PHE A 1 117 ? -10.243 6.470 11.448 1.00 93.38 117 PHE A CA 1
ATOM 970 C C . PHE A 1 117 ? -10.483 5.598 10.204 1.00 93.38 117 PHE A C 1
ATOM 972 O O . PHE A 1 117 ? -9.722 5.660 9.233 1.00 93.38 117 PHE A O 1
ATOM 979 N N . LYS A 1 118 ? -11.617 4.883 10.139 1.00 92.88 118 LYS A N 1
ATOM 980 C CA . LYS A 1 118 ? -12.057 4.148 8.936 1.00 92.88 118 LYS A CA 1
ATOM 981 C C . LYS A 1 118 ? -12.150 5.052 7.704 1.00 92.88 118 LYS A C 1
ATOM 983 O O . LYS A 1 118 ? -11.730 4.644 6.617 1.00 92.88 118 LYS A O 1
ATOM 988 N N . ARG A 1 119 ? -12.716 6.258 7.838 1.00 91.06 119 ARG A N 1
ATOM 989 C CA . ARG A 1 119 ? -12.807 7.226 6.728 1.00 91.06 119 ARG A CA 1
ATOM 990 C C . ARG A 1 119 ? -11.416 7.664 6.275 1.00 91.06 119 ARG A C 1
ATOM 992 O O . ARG A 1 119 ? -11.153 7.632 5.072 1.00 91.06 119 ARG A O 1
ATOM 999 N N . GLY A 1 120 ? -10.522 7.968 7.216 1.00 90.56 120 GLY A N 1
ATOM 1000 C CA . GLY A 1 120 ? -9.119 8.281 6.934 1.00 90.56 120 GLY A CA 1
ATOM 1001 C C . GLY A 1 120 ? -8.428 7.170 6.139 1.00 90.56 120 GLY A C 1
ATOM 1002 O O . GLY A 1 120 ? -7.904 7.418 5.053 1.00 90.56 120 GLY A O 1
ATOM 1003 N N . LEU A 1 121 ? -8.532 5.918 6.597 1.00 89.56 121 LEU A N 1
ATOM 1004 C CA . LEU A 1 121 ? -7.959 4.757 5.903 1.00 89.56 121 LEU A CA 1
ATOM 1005 C C . LEU A 1 121 ? -8.534 4.556 4.492 1.00 89.56 121 LEU A C 1
ATOM 1007 O O . LEU A 1 121 ? -7.798 4.196 3.570 1.00 89.56 121 LEU A O 1
ATOM 1011 N N . ARG A 1 122 ? -9.838 4.794 4.285 1.00 90.00 122 ARG A N 1
ATOM 1012 C CA . ARG A 1 122 ? -10.455 4.740 2.944 1.00 90.00 122 ARG A CA 1
ATOM 1013 C C . ARG A 1 122 ? -9.885 5.813 2.021 1.00 90.00 122 ARG A C 1
ATOM 1015 O O . ARG A 1 122 ? -9.571 5.509 0.871 1.00 90.00 122 ARG A O 1
ATOM 1022 N N . ILE A 1 123 ? -9.722 7.039 2.516 1.00 88.69 123 ILE A N 1
ATOM 1023 C CA . ILE A 1 123 ? -9.131 8.142 1.748 1.00 88.69 123 ILE A CA 1
ATOM 1024 C C . ILE A 1 123 ? -7.686 7.803 1.373 1.00 88.69 123 ILE A C 1
ATOM 1026 O O . ILE A 1 123 ? -7.341 7.867 0.195 1.00 88.69 123 ILE A O 1
ATOM 1030 N N . GLN A 1 124 ? -6.870 7.354 2.329 1.00 86.69 124 GLN A N 1
ATOM 1031 C CA . GLN A 1 124 ? -5.485 6.945 2.073 1.00 86.69 124 GLN A CA 1
ATOM 1032 C C . GLN A 1 124 ? -5.399 5.811 1.039 1.00 86.69 124 GLN A C 1
ATOM 1034 O O . GLN A 1 124 ? -4.608 5.881 0.096 1.00 86.69 124 GLN A O 1
ATOM 1039 N N . ASN A 1 125 ? -6.250 4.786 1.154 1.00 84.94 125 ASN A N 1
ATOM 1040 C CA . ASN A 1 125 ? -6.308 3.694 0.179 1.00 84.94 125 ASN A CA 1
ATOM 1041 C C . ASN A 1 125 ? -6.712 4.187 -1.220 1.00 84.94 125 ASN A C 1
ATOM 1043 O O . ASN A 1 125 ? -6.102 3.775 -2.211 1.00 84.94 125 ASN A O 1
ATOM 1047 N N . ASN A 1 126 ? -7.686 5.095 -1.309 1.00 86.06 126 ASN A N 1
ATOM 1048 C CA . ASN A 1 126 ? -8.110 5.696 -2.573 1.00 86.06 126 ASN A CA 1
ATOM 1049 C C . ASN A 1 126 ? -7.000 6.545 -3.204 1.00 86.06 126 ASN A C 1
ATOM 1051 O O . ASN A 1 126 ? -6.745 6.416 -4.402 1.00 86.06 126 ASN A O 1
ATOM 1055 N N . LEU A 1 127 ? -6.310 7.373 -2.416 1.00 84.50 127 LEU A N 1
ATOM 1056 C CA . LEU A 1 127 ? -5.174 8.175 -2.878 1.00 84.50 127 LEU A CA 1
ATOM 1057 C C . LEU A 1 127 ? -4.040 7.284 -3.379 1.00 84.50 127 LEU A C 1
ATOM 1059 O O . LEU A 1 127 ? -3.524 7.496 -4.476 1.00 84.50 127 LEU A O 1
ATOM 1063 N N . ARG A 1 128 ? -3.711 6.224 -2.638 1.00 82.00 128 ARG A N 1
ATOM 1064 C CA . ARG A 1 128 ? -2.703 5.241 -3.043 1.00 82.00 128 ARG A CA 1
ATOM 1065 C C . ARG A 1 128 ? -3.080 4.520 -4.336 1.00 82.00 128 ARG A C 1
ATOM 1067 O O . ARG A 1 128 ? -2.214 4.293 -5.182 1.00 82.00 128 ARG A O 1
ATOM 1074 N N . HIS A 1 129 ? -4.350 4.156 -4.500 1.00 83.44 129 HIS A N 1
ATOM 1075 C CA . HIS A 1 129 ? -4.845 3.531 -5.725 1.00 83.44 129 HIS A CA 1
ATOM 1076 C C . HIS A 1 129 ? -4.755 4.486 -6.919 1.00 83.44 129 HIS A C 1
ATOM 1078 O O . HIS A 1 129 ? -4.167 4.128 -7.939 1.00 83.44 129 HIS A O 1
ATOM 1084 N N . LYS A 1 130 ? -5.263 5.717 -6.773 1.00 83.38 130 LYS A N 1
ATOM 1085 C CA . LYS A 1 130 ? -5.188 6.755 -7.811 1.00 83.38 130 LYS A CA 1
ATOM 1086 C C . LYS A 1 130 ? -3.742 7.058 -8.197 1.00 83.38 130 LYS A C 1
ATOM 1088 O O . LYS A 1 130 ? -3.406 6.999 -9.371 1.00 83.38 130 LYS A O 1
ATOM 1093 N N . SER A 1 131 ? -2.871 7.270 -7.215 1.00 82.69 131 SER A N 1
ATOM 1094 C CA . SER A 1 131 ? -1.445 7.515 -7.438 1.00 82.69 131 SER A CA 1
ATOM 1095 C C . SER A 1 131 ? -0.764 6.354 -8.176 1.00 82.69 131 SER A C 1
ATOM 1097 O O . SER A 1 131 ? -0.007 6.576 -9.122 1.00 82.69 131 SER A O 1
ATOM 1099 N N . ARG A 1 132 ? -1.078 5.098 -7.818 1.00 81.88 132 ARG A N 1
ATOM 1100 C CA . ARG A 1 132 ? -0.570 3.920 -8.538 1.00 81.88 132 ARG A CA 1
ATOM 1101 C C . ARG A 1 132 ? -1.046 3.885 -9.992 1.00 81.88 132 ARG A C 1
ATOM 1103 O O . ARG A 1 132 ? -0.242 3.551 -10.860 1.00 81.88 132 ARG A O 1
ATOM 1110 N N . LEU A 1 133 ? -2.316 4.197 -10.250 1.00 84.81 133 LEU A N 1
ATOM 1111 C CA . LEU A 1 133 ? -2.858 4.265 -11.609 1.00 84.81 133 LEU A CA 1
ATOM 1112 C C . LEU A 1 133 ? -2.168 5.360 -12.424 1.00 84.81 133 LEU A C 1
ATOM 1114 O O . LEU A 1 133 ? -1.707 5.083 -13.527 1.00 84.81 133 LEU A O 1
ATOM 1118 N N . SER A 1 134 ? -2.009 6.557 -11.859 1.00 82.81 134 SER A N 1
ATOM 1119 C CA . SER A 1 134 ? -1.291 7.659 -12.506 1.00 82.81 134 SER A CA 1
ATOM 1120 C C . SER A 1 134 ? 0.158 7.284 -12.826 1.00 82.81 134 SER A C 1
ATOM 1122 O O . SER A 1 134 ? 0.615 7.496 -13.945 1.00 82.81 134 SER A O 1
ATOM 1124 N N . ALA A 1 135 ? 0.876 6.649 -11.894 1.00 82.62 135 ALA A N 1
ATOM 1125 C CA . ALA A 1 135 ? 2.237 6.174 -12.146 1.00 82.62 135 ALA A CA 1
ATOM 1126 C C . ALA A 1 135 ? 2.293 5.106 -13.256 1.00 82.62 135 ALA A C 1
ATOM 1128 O O . ALA A 1 135 ? 3.233 5.085 -14.051 1.00 82.62 135 ALA A O 1
ATOM 1129 N N . LEU A 1 136 ? 1.293 4.221 -13.330 1.00 85.00 136 LEU A N 1
ATOM 1130 C CA . LEU A 1 136 ? 1.191 3.212 -14.385 1.00 85.00 136 LEU A CA 1
ATOM 1131 C C . LEU A 1 136 ? 0.902 3.850 -15.750 1.00 85.00 136 LEU A C 1
ATOM 1133 O O . LEU A 1 136 ? 1.522 3.462 -16.735 1.00 85.00 136 LEU A O 1
ATOM 1137 N N . GLN A 1 137 ? 0.043 4.867 -15.792 1.00 86.69 137 GLN A N 1
ATOM 1138 C CA . GLN A 1 137 ? -0.242 5.636 -17.001 1.00 86.69 137 GLN A CA 1
ATOM 1139 C C . GLN A 1 137 ? 1.006 6.361 -17.521 1.00 86.69 137 GLN A C 1
ATOM 1141 O O . GLN A 1 137 ? 1.304 6.264 -18.707 1.00 86.69 137 GLN A O 1
ATOM 1146 N N . VAL A 1 138 ? 1.779 7.013 -16.645 1.00 86.12 138 VAL A N 1
ATOM 1147 C CA . VAL A 1 138 ? 3.043 7.672 -17.030 1.00 86.12 138 VAL A CA 1
ATOM 1148 C C . VAL A 1 138 ? 4.037 6.661 -17.612 1.00 86.12 138 VAL A C 1
ATOM 1150 O O . VAL A 1 138 ? 4.673 6.927 -18.630 1.00 86.12 138 VAL A O 1
ATOM 1153 N N . ARG A 1 139 ? 4.148 5.469 -17.011 1.00 85.44 139 ARG A N 1
ATOM 1154 C CA . ARG A 1 139 ? 5.005 4.391 -17.538 1.00 85.44 139 ARG A CA 1
ATOM 1155 C C . ARG A 1 139 ? 4.517 3.866 -18.888 1.00 85.44 139 ARG A C 1
ATOM 1157 O O . ARG A 1 139 ? 5.336 3.635 -19.770 1.00 85.44 139 ARG A O 1
ATOM 1164 N N . ALA A 1 140 ? 3.207 3.703 -19.060 1.00 87.94 140 ALA A N 1
ATOM 1165 C CA . ALA A 1 140 ? 2.621 3.283 -20.328 1.00 87.94 140 ALA A CA 1
ATOM 1166 C C . ALA A 1 140 ? 2.867 4.324 -21.433 1.00 87.94 140 ALA A C 1
ATOM 1168 O O . ALA A 1 140 ? 3.291 3.961 -22.525 1.00 87.94 140 ALA A O 1
ATOM 1169 N N . GLN A 1 141 ? 2.695 5.616 -21.139 1.00 86.94 141 GLN A N 1
ATOM 1170 C CA . GLN A 1 141 ? 3.007 6.701 -22.075 1.00 86.94 141 GLN A CA 1
ATOM 1171 C C . GLN A 1 141 ? 4.490 6.722 -22.464 1.00 86.94 141 GLN A C 1
ATOM 1173 O O . GLN A 1 141 ? 4.805 6.877 -23.640 1.00 86.94 141 GLN A O 1
ATOM 1178 N N . ALA A 1 142 ? 5.400 6.507 -21.507 1.00 87.50 142 ALA A N 1
ATOM 1179 C CA . ALA A 1 142 ? 6.834 6.418 -21.783 1.00 87.50 142 ALA A CA 1
ATOM 1180 C C . ALA A 1 142 ? 7.182 5.240 -22.716 1.00 87.50 142 ALA A C 1
ATOM 1182 O O . ALA A 1 142 ? 8.005 5.385 -23.622 1.00 87.50 142 ALA A O 1
ATOM 1183 N N . LEU A 1 143 ? 6.527 4.087 -22.532 1.00 88.69 143 LEU A N 1
ATOM 1184 C CA . LEU A 1 143 ? 6.665 2.933 -23.426 1.00 88.69 143 LEU A CA 1
ATOM 1185 C C . LEU A 1 143 ? 6.150 3.242 -24.834 1.00 88.69 143 LEU A C 1
ATOM 1187 O O . LEU A 1 143 ? 6.858 2.994 -25.805 1.00 88.69 143 LEU A O 1
ATOM 1191 N N . VAL A 1 144 ? 4.957 3.829 -24.952 1.00 91.44 144 VAL A N 1
ATOM 1192 C CA . VAL A 1 144 ? 4.383 4.217 -26.252 1.00 91.44 144 VAL A CA 1
ATOM 1193 C C . VAL A 1 144 ? 5.288 5.217 -26.977 1.00 91.44 144 VAL A C 1
ATOM 1195 O O . VAL A 1 144 ? 5.587 5.026 -28.152 1.00 91.44 144 VAL A O 1
ATOM 1198 N N . ALA A 1 145 ? 5.794 6.237 -26.277 1.00 89.88 145 ALA A N 1
ATOM 1199 C CA . ALA A 1 145 ? 6.728 7.208 -26.849 1.00 89.88 145 ALA A CA 1
ATOM 1200 C C . ALA A 1 145 ? 8.026 6.548 -27.345 1.00 89.88 145 ALA A C 1
ATOM 1202 O O . ALA A 1 145 ? 8.545 6.912 -28.399 1.00 89.88 145 ALA A O 1
ATOM 1203 N N . SER A 1 146 ? 8.518 5.540 -26.619 1.00 90.75 146 SER A N 1
ATOM 1204 C CA . SER A 1 146 ? 9.694 4.762 -27.019 1.00 90.75 146 SER A CA 1
ATOM 1205 C C . SER A 1 146 ? 9.436 3.969 -28.303 1.00 90.75 146 SER A C 1
ATOM 1207 O O . SER A 1 146 ? 10.267 3.994 -29.206 1.00 90.75 146 SER A O 1
ATOM 1209 N N . PHE A 1 147 ? 8.270 3.325 -28.431 1.00 92.94 147 PHE A N 1
ATOM 1210 C CA . PHE A 1 147 ? 7.887 2.621 -29.660 1.00 92.94 147 PHE A CA 1
ATOM 1211 C C . PHE A 1 147 ? 7.776 3.559 -30.863 1.00 92.94 147 PHE A C 1
ATOM 1213 O O . PHE A 1 147 ? 8.329 3.256 -31.920 1.00 92.94 147 PHE A O 1
ATOM 1220 N N . ILE A 1 148 ? 7.114 4.709 -30.698 1.00 93.12 148 ILE A N 1
ATOM 1221 C CA . ILE A 1 148 ? 6.976 5.712 -31.766 1.00 93.12 148 ILE A CA 1
ATOM 1222 C C . ILE A 1 148 ? 8.355 6.183 -32.239 1.00 93.12 148 ILE A C 1
ATOM 1224 O O . ILE A 1 148 ? 8.606 6.259 -33.438 1.00 93.12 148 ILE A O 1
ATOM 1228 N N . TYR A 1 149 ? 9.269 6.457 -31.309 1.00 92.69 149 TYR A N 1
ATOM 1229 C CA . TYR A 1 149 ? 10.625 6.874 -31.651 1.00 92.69 149 TYR A CA 1
ATOM 1230 C C . TYR A 1 149 ? 11.415 5.801 -32.390 1.00 92.69 149 TYR A C 1
ATOM 1232 O O . TYR A 1 149 ? 12.050 6.118 -33.388 1.00 92.69 149 TYR A O 1
ATOM 1240 N N . VAL A 1 150 ? 11.373 4.544 -31.935 1.00 91.50 150 VAL A N 1
ATOM 1241 C CA . VAL A 1 150 ? 12.054 3.443 -32.634 1.00 91.50 150 VAL A CA 1
ATOM 1242 C C . VAL A 1 150 ? 11.527 3.323 -34.063 1.00 91.50 150 VAL A C 1
ATOM 1244 O O . VAL A 1 150 ? 12.319 3.211 -34.993 1.00 91.50 150 VAL A O 1
ATOM 1247 N N . PHE A 1 151 ? 10.210 3.428 -34.251 1.00 92.56 151 PHE A N 1
ATOM 1248 C CA . PHE A 1 151 ? 9.599 3.391 -35.576 1.00 92.56 151 PHE A CA 1
ATOM 1249 C C . PHE A 1 151 ? 10.064 4.552 -36.469 1.00 92.56 151 PHE A C 1
ATOM 1251 O O . PHE A 1 151 ? 10.505 4.324 -37.595 1.00 92.56 151 PHE A O 1
ATOM 1258 N N . LEU A 1 152 ? 10.035 5.785 -35.953 1.00 91.19 152 LEU A N 1
ATOM 1259 C CA . LEU A 1 152 ? 10.512 6.968 -36.676 1.00 91.19 152 LEU A CA 1
ATOM 1260 C C . LEU A 1 152 ? 12.007 6.891 -36.994 1.00 91.19 152 LEU A C 1
ATOM 1262 O O . LEU A 1 152 ? 12.419 7.289 -38.079 1.00 91.19 152 LEU A O 1
ATOM 1266 N N . LEU A 1 153 ? 12.815 6.361 -36.076 1.00 89.25 153 LEU A N 1
ATOM 1267 C CA . LEU A 1 153 ? 14.247 6.183 -36.279 1.00 89.25 153 LEU A CA 1
ATOM 1268 C C . LEU A 1 153 ? 14.516 5.152 -37.381 1.00 89.25 153 LEU A C 1
ATOM 1270 O O . LEU A 1 153 ? 15.318 5.420 -38.272 1.00 89.25 153 LEU A O 1
ATOM 1274 N N . CYS A 1 154 ? 13.823 4.009 -37.365 1.00 89.44 154 CYS A N 1
ATOM 1275 C CA . CYS A 1 154 ? 13.914 3.009 -38.429 1.00 89.44 154 CYS A CA 1
ATOM 1276 C C . CYS A 1 154 ? 13.505 3.590 -39.788 1.00 89.44 154 CYS A C 1
ATOM 1278 O O . CYS A 1 154 ? 14.225 3.404 -40.768 1.00 89.44 154 CYS A O 1
ATOM 1280 N N . PHE A 1 155 ? 12.398 4.336 -39.836 1.00 91.38 155 PHE A N 1
ATOM 1281 C CA . PHE A 1 155 ? 11.942 5.012 -41.049 1.00 91.38 155 PHE A CA 1
ATOM 1282 C C . PHE A 1 155 ? 12.974 6.030 -41.557 1.00 91.38 155 PHE A C 1
ATOM 1284 O O . PHE A 1 155 ? 13.324 6.024 -42.733 1.00 91.38 155 PHE A O 1
ATOM 1291 N N . ALA A 1 156 ? 13.531 6.858 -40.671 1.00 87.56 156 ALA A N 1
ATOM 1292 C CA . ALA A 1 156 ? 14.549 7.841 -41.033 1.00 87.56 156 ALA A CA 1
ATOM 1293 C C . ALA A 1 156 ? 15.855 7.191 -41.520 1.00 87.56 156 ALA A C 1
ATOM 1295 O O . ALA A 1 156 ? 16.505 7.699 -42.433 1.00 87.56 156 ALA A O 1
ATOM 1296 N N . ILE A 1 157 ? 16.248 6.053 -40.946 1.00 86.94 157 ILE A N 1
ATOM 1297 C CA . ILE A 1 157 ? 17.412 5.296 -41.419 1.00 86.94 157 ILE A CA 1
ATOM 1298 C C . ILE A 1 157 ? 17.162 4.746 -42.829 1.00 86.94 157 ILE A C 1
ATOM 1300 O O . ILE A 1 157 ? 18.053 4.859 -43.673 1.00 86.94 157 ILE A O 1
ATOM 1304 N N . ALA A 1 158 ? 15.976 4.183 -43.079 1.00 86.88 158 ALA A N 1
ATOM 1305 C CA . ALA A 1 158 ? 15.623 3.559 -44.353 1.00 86.88 158 ALA A CA 1
ATOM 1306 C C . ALA A 1 158 ? 15.426 4.583 -45.484 1.00 86.88 158 ALA A C 1
ATOM 1308 O O . ALA A 1 158 ? 16.045 4.454 -46.537 1.00 86.88 158 ALA A O 1
ATOM 1309 N N . GLU A 1 159 ? 14.619 5.621 -45.253 1.00 87.94 159 GLU A N 1
ATOM 1310 C CA . GLU A 1 159 ? 14.189 6.559 -46.302 1.00 87.94 159 GLU A CA 1
ATOM 1311 C C . GLU A 1 159 ? 15.090 7.796 -46.420 1.00 87.94 159 GLU A C 1
ATOM 1313 O O . GLU A 1 159 ? 15.318 8.302 -47.516 1.00 87.94 159 GLU A O 1
ATOM 1318 N N . LEU A 1 160 ? 15.654 8.290 -45.309 1.00 81.88 160 LEU A N 1
ATOM 1319 C CA . LEU A 1 160 ? 16.483 9.508 -45.298 1.00 81.88 16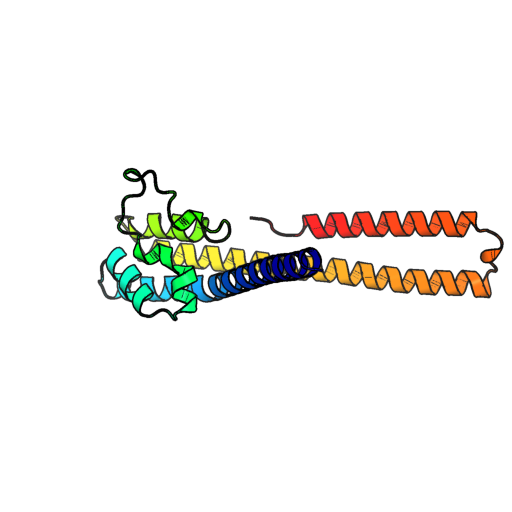0 LEU A CA 1
ATOM 1320 C C . LEU A 1 160 ? 17.994 9.230 -45.299 1.00 81.88 160 LEU A C 1
ATOM 1322 O O . LEU A 1 160 ? 18.790 10.158 -45.157 1.00 81.88 160 LEU A O 1
ATOM 1326 N N . GLN A 1 161 ? 18.415 7.967 -45.447 1.00 80.81 161 GLN A N 1
ATOM 1327 C CA . GLN A 1 161 ? 19.827 7.553 -45.418 1.00 80.81 161 GLN A CA 1
ATOM 1328 C C . GLN A 1 161 ? 20.592 8.084 -44.189 1.00 80.81 161 GLN A C 1
ATOM 1330 O O . GLN A 1 161 ? 21.803 8.331 -44.251 1.00 80.81 161 GLN A O 1
ATOM 1335 N N . LEU A 1 162 ? 19.905 8.236 -43.047 1.00 80.56 162 LEU A N 1
ATOM 1336 C CA . LEU A 1 162 ? 20.484 8.799 -41.818 1.00 80.56 162 LEU A CA 1
ATOM 1337 C C . LEU A 1 162 ? 21.686 8.002 -41.291 1.00 80.56 162 LEU A C 1
ATOM 1339 O O . LEU A 1 162 ? 22.472 8.531 -40.508 1.00 80.56 162 LEU A O 1
ATOM 1343 N N . ALA A 1 163 ? 21.867 6.760 -41.752 1.00 79.00 163 ALA A N 1
ATOM 1344 C CA . ALA A 1 163 ? 23.046 5.938 -41.484 1.00 79.00 163 ALA A CA 1
ATOM 1345 C C . ALA A 1 163 ? 24.372 6.648 -41.824 1.00 79.00 163 ALA A C 1
ATOM 1347 O O 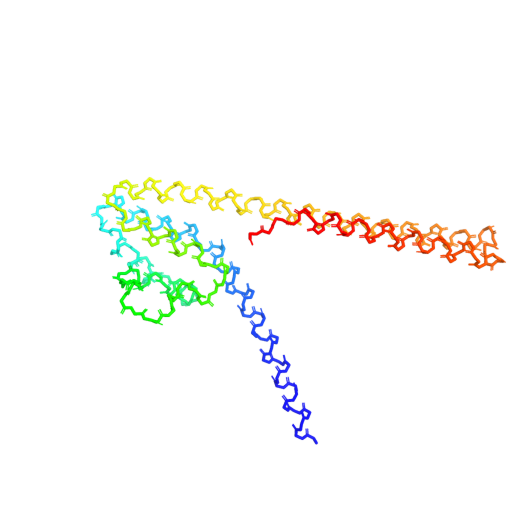. ALA A 1 163 ? 25.391 6.371 -41.195 1.00 79.00 163 ALA A O 1
ATOM 1348 N N . LYS A 1 164 ? 24.362 7.594 -42.775 1.00 83.38 164 LYS A N 1
ATOM 1349 C CA . LYS A 1 164 ? 25.535 8.405 -43.141 1.00 83.38 164 LYS A CA 1
ATOM 1350 C C . LYS A 1 164 ? 25.944 9.417 -42.061 1.00 83.38 164 LYS A C 1
ATOM 1352 O O . LYS A 1 164 ? 27.081 9.877 -42.069 1.00 83.38 164 LYS A O 1
ATOM 1357 N N . TYR A 1 165 ? 25.051 9.746 -41.124 1.00 87.56 165 TYR A N 1
ATOM 1358 C CA . TYR A 1 165 ? 25.264 10.755 -40.082 1.00 87.56 165 TYR A CA 1
ATOM 1359 C C . TYR A 1 165 ? 25.114 10.150 -38.674 1.00 87.56 165 TYR A C 1
ATOM 1361 O O . TYR A 1 165 ? 24.145 10.438 -37.963 1.00 87.56 165 TYR A O 1
ATOM 1369 N N . PRO A 1 166 ? 26.089 9.344 -38.212 1.00 83.56 166 PRO A N 1
ATOM 1370 C CA . PRO A 1 166 ? 26.010 8.656 -36.921 1.00 83.56 166 PRO A CA 1
ATOM 1371 C C . PRO A 1 166 ? 25.924 9.617 -35.726 1.00 83.56 166 PRO A C 1
ATOM 1373 O O . PRO A 1 166 ? 25.303 9.291 -34.716 1.00 83.56 166 PRO A O 1
ATOM 1376 N N . ALA A 1 167 ? 26.483 10.827 -35.845 1.00 87.81 167 ALA A N 1
ATOM 1377 C CA . ALA A 1 167 ? 26.394 11.856 -34.809 1.00 87.81 167 ALA A CA 1
ATOM 1378 C C . ALA A 1 167 ? 24.944 12.307 -34.549 1.00 87.81 167 ALA A C 1
ATOM 1380 O O . ALA A 1 167 ? 24.555 12.487 -33.396 1.00 87.81 167 ALA A O 1
ATOM 1381 N N . VAL A 1 168 ? 24.122 12.430 -35.598 1.00 86.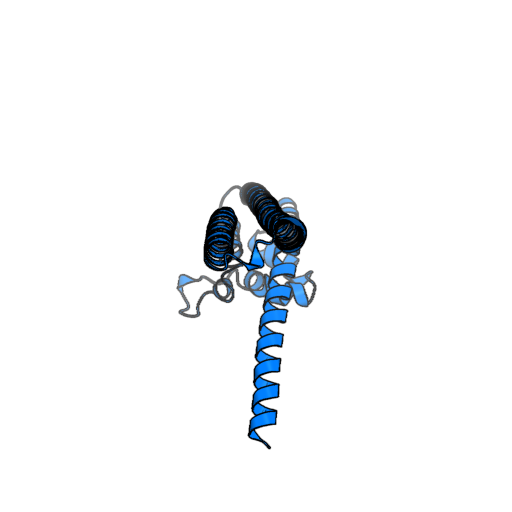50 168 VAL A N 1
ATOM 1382 C CA . VAL A 1 168 ? 22.702 12.808 -35.475 1.00 86.50 168 VAL A CA 1
ATOM 1383 C C . VAL A 1 168 ? 21.924 11.705 -34.758 1.00 86.50 168 VAL A C 1
ATOM 1385 O O . VAL A 1 168 ? 21.146 11.984 -33.845 1.00 86.50 168 VAL A O 1
ATOM 1388 N N . ILE A 1 169 ? 22.200 10.444 -35.104 1.00 87.62 169 ILE A N 1
ATOM 1389 C CA . ILE A 1 169 ? 21.611 9.276 -34.438 1.00 87.62 169 ILE A CA 1
ATOM 1390 C C . ILE A 1 169 ? 21.994 9.265 -32.949 1.00 87.62 169 ILE A C 1
ATOM 1392 O O . ILE A 1 169 ? 21.119 9.144 -32.091 1.00 87.62 169 ILE A O 1
ATOM 1396 N N . ALA A 1 170 ? 23.272 9.470 -32.621 1.00 87.94 170 ALA A N 1
ATOM 1397 C CA . ALA A 1 170 ? 23.747 9.501 -31.237 1.00 87.94 170 ALA A CA 1
ATOM 1398 C C . ALA A 1 170 ? 23.095 10.626 -30.411 1.00 87.94 170 ALA A C 1
ATOM 1400 O O . ALA A 1 170 ? 22.625 10.379 -29.298 1.00 87.94 170 ALA A O 1
ATOM 1401 N N . ILE A 1 171 ? 22.999 11.842 -30.963 1.00 91.50 171 ILE A N 1
ATOM 1402 C CA . ILE A 1 171 ? 22.340 12.977 -30.296 1.00 91.50 171 ILE A CA 1
ATOM 1403 C C . ILE A 1 171 ? 20.848 12.693 -30.082 1.00 91.50 171 ILE A C 1
ATOM 1405 O O . ILE A 1 171 ? 20.326 12.947 -28.995 1.00 91.50 171 ILE A O 1
ATOM 1409 N N . SER A 1 172 ? 20.164 12.114 -31.073 1.00 89.06 172 SER A N 1
ATOM 1410 C CA . SER A 1 172 ? 18.743 11.764 -30.950 1.00 89.06 172 SER A CA 1
ATOM 1411 C C . SER A 1 172 ? 18.488 10.716 -29.856 1.00 89.06 172 SER A C 1
ATOM 1413 O O . SER A 1 172 ? 17.563 10.873 -29.054 1.00 89.06 172 SER A O 1
ATOM 1415 N N . LEU A 1 173 ? 19.365 9.710 -29.734 1.00 90.06 173 LEU A N 1
ATOM 1416 C CA . LEU A 1 173 ? 19.299 8.703 -28.672 1.00 90.06 173 LEU A CA 1
ATOM 1417 C C . LEU A 1 173 ? 19.532 9.316 -27.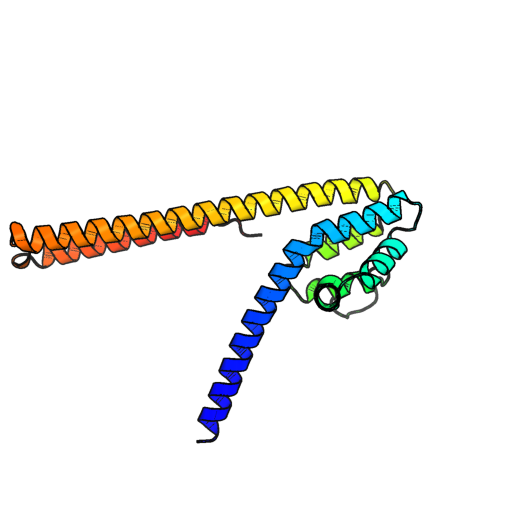289 1.00 90.06 173 LEU A C 1
ATOM 1419 O O . LEU A 1 173 ? 18.804 8.992 -26.348 1.00 90.06 173 LEU A O 1
ATOM 1423 N N . LEU A 1 174 ? 20.502 10.226 -27.164 1.00 91.88 174 LEU A N 1
ATOM 1424 C CA . LEU A 1 174 ? 20.744 10.957 -25.918 1.00 91.88 174 LEU A CA 1
ATOM 1425 C C . LEU A 1 174 ? 19.539 11.816 -25.524 1.00 91.88 174 LEU A C 1
ATOM 1427 O O . LEU A 1 174 ? 19.132 11.790 -24.361 1.00 91.88 174 LEU A O 1
ATOM 1431 N N . MET A 1 175 ? 18.923 12.525 -26.476 1.00 90.94 175 MET A N 1
ATOM 1432 C CA . MET A 1 175 ? 17.704 13.296 -26.213 1.00 90.94 175 MET A CA 1
ATOM 1433 C C . MET A 1 175 ? 16.543 12.400 -25.772 1.00 90.94 175 MET A C 1
ATOM 1435 O O . MET A 1 175 ? 15.833 12.749 -24.828 1.00 90.94 175 MET A O 1
ATOM 1439 N N . MET A 1 176 ? 16.373 11.230 -26.393 1.00 90.12 176 MET A N 1
ATOM 1440 C CA . MET A 1 176 ? 15.350 10.266 -25.983 1.00 90.12 176 MET A CA 1
ATOM 1441 C C . MET A 1 176 ? 15.602 9.742 -24.561 1.00 90.12 176 MET A C 1
ATOM 1443 O O . MET A 1 176 ? 14.698 9.756 -23.722 1.00 90.12 176 MET A O 1
ATOM 1447 N N . ALA A 1 177 ? 16.834 9.341 -24.241 1.00 89.06 177 ALA A N 1
ATOM 1448 C CA . ALA A 1 177 ? 17.193 8.889 -22.897 1.00 89.06 177 ALA A CA 1
ATOM 1449 C C . ALA A 1 177 ? 16.974 9.991 -21.840 1.00 89.06 177 ALA A C 1
ATOM 1451 O O . ALA A 1 177 ? 16.417 9.734 -20.767 1.00 89.06 177 ALA A O 1
ATOM 1452 N N . ALA A 1 178 ? 17.338 11.238 -22.152 1.00 91.81 178 ALA A N 1
ATOM 1453 C CA . ALA A 1 178 ? 17.071 12.390 -21.293 1.00 91.81 178 ALA A CA 1
ATOM 1454 C C . ALA A 1 178 ? 15.557 12.620 -21.098 1.00 91.81 178 ALA A C 1
ATOM 1456 O O . ALA A 1 178 ? 15.093 12.797 -19.971 1.00 91.81 178 ALA A O 1
ATOM 1457 N N . GLY A 1 179 ? 14.758 12.533 -22.164 1.00 88.38 179 GLY A N 1
ATOM 1458 C CA . GLY A 1 179 ? 13.298 12.638 -22.088 1.00 88.38 179 GLY A CA 1
ATOM 1459 C C . GLY A 1 179 ? 12.672 11.553 -21.204 1.00 88.38 179 GLY A C 1
ATOM 1460 O O . GLY A 1 179 ? 11.882 11.856 -20.304 1.00 88.38 179 GLY A O 1
ATOM 1461 N N . LEU A 1 180 ? 13.076 10.294 -21.391 1.00 88.00 180 LEU A N 1
ATOM 1462 C CA . LEU A 1 180 ? 12.590 9.164 -20.595 1.00 88.00 180 LEU A CA 1
ATOM 1463 C C . LEU A 1 180 ? 12.961 9.291 -19.119 1.00 88.00 180 LEU A C 1
ATOM 1465 O O . LEU A 1 180 ? 12.115 9.060 -18.254 1.00 88.00 180 LEU A O 1
ATOM 1469 N N . THR A 1 181 ? 14.194 9.695 -18.807 1.00 87.19 181 THR A N 1
ATOM 1470 C CA . THR A 1 181 ? 14.617 9.884 -17.410 1.00 87.19 181 THR A CA 1
ATOM 1471 C C . THR A 1 181 ? 13.815 10.989 -16.719 1.00 87.19 181 THR A C 1
ATOM 1473 O O . THR A 1 181 ? 13.389 10.799 -15.577 1.00 87.19 181 THR A O 1
ATOM 1476 N N . ILE A 1 182 ? 13.512 12.096 -17.407 1.00 87.56 182 ILE A N 1
ATOM 1477 C CA . ILE A 1 182 ? 12.659 13.174 -16.879 1.00 87.56 182 ILE A CA 1
ATOM 1478 C C . ILE A 1 182 ? 11.226 12.682 -16.634 1.00 87.56 182 ILE A C 1
ATOM 1480 O O . ILE A 1 182 ? 10.671 12.921 -15.556 1.00 87.56 182 ILE A O 1
ATOM 1484 N N . ILE A 1 183 ? 10.630 11.974 -17.599 1.00 84.75 183 ILE A N 1
ATOM 1485 C CA . ILE A 1 183 ? 9.269 11.425 -17.478 1.00 84.75 183 ILE A CA 1
ATOM 1486 C C . ILE A 1 183 ? 9.195 10.435 -16.310 1.00 84.75 183 ILE A C 1
ATOM 1488 O O . ILE A 1 183 ? 8.289 10.522 -15.478 1.00 84.75 183 ILE A O 1
ATOM 1492 N N . LEU A 1 184 ? 10.172 9.533 -16.191 1.00 80.75 184 LEU A N 1
ATOM 1493 C CA . LEU A 1 184 ? 10.241 8.563 -15.099 1.00 80.75 184 LEU A CA 1
ATOM 1494 C C . LEU A 1 184 ? 10.462 9.239 -13.740 1.00 80.75 184 LEU A C 1
ATOM 1496 O O . LEU A 1 184 ? 9.826 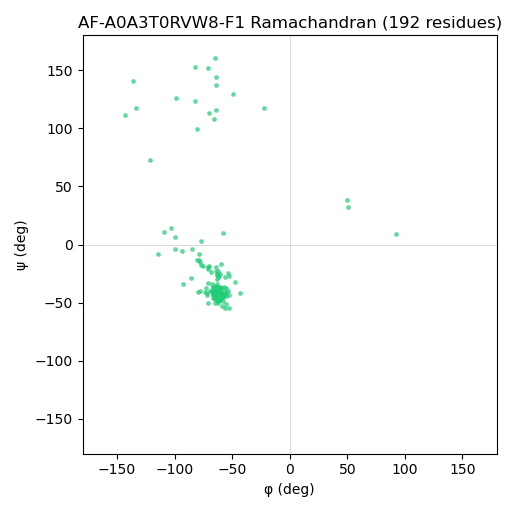8.849 -12.757 1.00 80.75 184 LEU A O 1
ATOM 1500 N N . LYS A 1 185 ? 11.299 10.282 -13.672 1.00 82.69 185 LYS A N 1
ATOM 1501 C CA . LYS A 1 185 ? 11.511 11.072 -12.449 1.00 82.69 185 LYS A CA 1
ATOM 1502 C C . LYS A 1 185 ? 10.220 11.767 -12.007 1.00 82.69 185 LYS A C 1
ATOM 1504 O O . LYS A 1 185 ? 9.852 11.660 -10.836 1.00 82.69 185 LYS A O 1
ATOM 1509 N N . LYS A 1 186 ? 9.483 12.394 -12.934 1.00 80.06 186 LYS A N 1
ATOM 1510 C CA . LYS A 1 186 ? 8.152 12.963 -12.648 1.00 80.06 186 LYS A CA 1
ATOM 1511 C C . LYS A 1 186 ? 7.159 11.885 -12.207 1.00 80.06 186 LYS A C 1
ATOM 1513 O O . LYS A 1 186 ? 6.468 12.076 -11.212 1.00 80.06 186 LYS A O 1
ATOM 1518 N N . GLY A 1 187 ? 7.134 10.733 -12.875 1.00 69.56 187 GLY A N 1
ATOM 1519 C CA . GLY A 1 187 ? 6.265 9.611 -12.509 1.00 69.56 187 GLY A CA 1
ATOM 1520 C C . GLY A 1 187 ? 6.536 9.059 -11.105 1.00 69.56 187 GLY A C 1
ATOM 1521 O O . GLY A 1 187 ? 5.599 8.728 -10.381 1.00 69.56 187 GLY A O 1
ATOM 1522 N N . ASN A 1 188 ? 7.803 9.011 -10.685 1.00 69.75 188 ASN A N 1
ATOM 1523 C CA . ASN A 1 188 ? 8.177 8.591 -9.334 1.00 69.75 188 ASN A CA 1
ATOM 1524 C C . ASN A 1 188 ? 7.790 9.627 -8.267 1.00 69.75 188 ASN A C 1
ATOM 1526 O O . ASN A 1 188 ? 7.401 9.227 -7.174 1.00 69.75 188 ASN A O 1
ATOM 1530 N N . SER A 1 189 ? 7.818 10.925 -8.589 1.00 70.81 189 SER A N 1
ATOM 1531 C CA . SER A 1 189 ? 7.380 11.996 -7.678 1.00 70.81 189 SER A CA 1
ATOM 1532 C C . SER A 1 189 ? 5.869 12.004 -7.419 1.00 70.81 189 SER A C 1
ATOM 1534 O O . SER A 1 189 ? 5.428 12.531 -6.405 1.00 70.81 189 SER A O 1
ATOM 1536 N N . VAL A 1 190 ? 5.067 11.438 -8.325 1.00 65.44 190 VAL A N 1
ATOM 1537 C CA . VAL A 1 190 ? 3.600 11.339 -8.180 1.00 65.44 190 VAL A CA 1
ATOM 1538 C C . VAL A 1 190 ? 3.198 10.170 -7.268 1.00 65.44 190 VAL A C 1
ATOM 1540 O O . VAL A 1 190 ? 2.045 10.067 -6.836 1.00 65.44 190 VAL A O 1
ATOM 1543 N N . LYS A 1 191 ? 4.135 9.266 -6.955 1.00 59.28 191 LYS A N 1
ATOM 1544 C CA . LYS A 1 191 ? 3.876 8.124 -6.082 1.00 59.28 191 LYS A CA 1
ATOM 1545 C C . LYS A 1 191 ? 3.670 8.621 -4.653 1.00 59.28 191 LYS A C 1
ATOM 1547 O O . LYS A 1 191 ? 4.604 9.092 -4.022 1.00 59.28 191 LYS A O 1
ATOM 1552 N N . TRP A 1 192 ? 2.454 8.478 -4.136 1.00 48.91 192 TRP A N 1
ATOM 1553 C CA . TRP A 1 192 ? 2.139 8.819 -2.757 1.00 48.91 192 TRP A CA 1
ATOM 1554 C C . TRP A 1 192 ? 2.898 7.863 -1.828 1.00 48.91 192 TRP A C 1
ATOM 1556 O O . TRP A 1 192 ? 2.617 6.658 -1.782 1.00 48.91 192 TRP A O 1
ATOM 1566 N N . THR A 1 193 ? 3.920 8.398 -1.169 1.00 53.34 193 THR A N 1
ATOM 1567 C CA . THR A 1 193 ? 4.713 7.749 -0.124 1.00 53.34 193 THR A CA 1
ATOM 1568 C C . THR A 1 193 ? 4.202 8.212 1.233 1.00 53.34 193 THR A C 1
ATOM 1570 O O . THR A 1 193 ? 4.090 9.413 1.458 1.00 53.34 193 THR A O 1
ATOM 1573 N N . ILE A 1 194 ? 3.858 7.239 2.084 1.00 45.31 194 ILE A N 1
ATOM 1574 C CA . ILE A 1 194 ? 3.652 7.428 3.526 1.00 45.31 194 ILE A CA 1
ATOM 1575 C C . ILE A 1 194 ? 5.028 7.412 4.174 1.00 45.31 194 ILE A C 1
ATOM 1577 O O . ILE A 1 194 ? 5.789 6.476 3.816 1.00 45.31 194 ILE A O 1
#

Foldseek 3Di:
DVVVVVVVVVVVVVVVVVVLVVVLLVLCLVCLLVLLVQLLVVVVVVDQSLVSLCVSLVVDDPSVCVSSVLSNCLPPDPVPDPPDRPLPPDPSRNVSSVQSSVLSPDPDDSSVSSVVVSVVSVVVVVLQVVLVVQLVVLVVVLVVVVVVVVVVVVVCCVPVVCVVPVVVVVVSVVVSVVVSVVSNVVSVVSRDDD

pLDDT: mean 82.4, std 11.75, range [43.88, 93.38]

Sequence (194 aa):
MFYIYIGVILVSLIFLNIYFELFLKKTFFRGQIKVLEAINLHIKSGQSPIKSAKIVFQTLTHVEKIVFEPLNYIDVDVDKTQVVPIYARKKFAAHFFEETYFILRSSTRVSDQIDQFKRGLRIQNNLRHKSRLSALQVRAQALVASFIYVFLLCFAIAELQLAKYPAVIAISLLMMAAGLTIILKKGNSVKWTI

Mean predicted aligned error: 9.94 Å

Radius of gyration: 25.88 Å; Cα contacts (8 Å, |Δi|>4): 101; chains: 1; bounding box: 53×42×78 Å

Solvent-accessible surface area (backbone atoms only — not comparable to full-atom values): 10783 Å² total; per-residue (Å²): 112,70,70,58,56,54,48,53,51,52,53,51,50,53,52,48,49,55,52,48,52,53,51,47,51,54,50,44,76,67,40,56,60,58,52,54,50,53,26,41,52,37,33,75,71,71,42,55,50,65,59,22,40,42,54,49,52,70,73,44,52,78,69,51,37,71,68,50,48,49,54,74,51,63,85,58,68,72,89,81,45,98,62,72,56,71,43,65,80,42,83,92,48,24,68,59,48,53,51,50,48,55,41,51,69,44,94,65,64,42,61,59,50,51,55,50,49,49,51,52,53,50,51,53,51,49,51,45,51,52,25,51,50,54,34,50,50,48,52,51,51,52,50,52,53,49,53,54,47,54,51,51,49,52,48,39,39,70,76,66,51,41,75,80,41,59,65,60,55,52,52,51,51,51,52,49,54,54,51,50,52,52,52,50,52,54,31,58,69,54,46,75,76,132